Protein AF-A0A8T1RGC6-F1 (afdb_monomer_lite)

Structure (mmCIF, N/CA/C/O backbone):
data_AF-A0A8T1RGC6-F1
#
_entry.id   AF-A0A8T1RGC6-F1
#
loop_
_atom_site.group_PDB
_atom_site.id
_atom_site.type_symbol
_atom_site.label_atom_id
_atom_site.label_alt_id
_atom_site.label_comp_id
_atom_site.label_asym_id
_atom_site.label_entity_id
_atom_site.label_seq_id
_atom_site.pdbx_PDB_ins_code
_atom_site.Cartn_x
_atom_site.Cartn_y
_atom_site.Cartn_z
_atom_site.occupancy
_atom_site.B_iso_or_equiv
_atom_site.auth_seq_id
_atom_site.auth_comp_id
_atom_site.auth_asym_id
_atom_s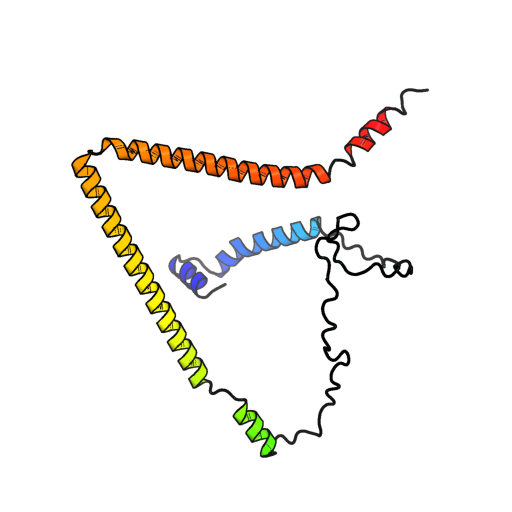ite.auth_atom_id
_atom_site.pdbx_PDB_model_num
ATOM 1 N N . MET A 1 1 ? 7.161 20.495 11.488 1.00 62.78 1 MET A N 1
ATOM 2 C CA . MET A 1 1 ? 8.631 20.498 11.352 1.00 62.78 1 MET A CA 1
ATOM 3 C C . MET A 1 1 ? 9.104 19.231 11.998 1.00 62.78 1 MET A C 1
ATOM 5 O O . MET A 1 1 ? 9.026 19.098 13.224 1.00 62.78 1 MET A O 1
ATOM 9 N N . ASP A 1 2 ? 9.449 18.282 11.147 1.00 76.12 2 ASP A N 1
ATOM 10 C CA . ASP A 1 2 ? 9.435 16.879 11.513 1.00 76.12 2 ASP A CA 1
ATOM 11 C C . ASP A 1 2 ? 10.757 16.483 12.161 1.00 76.12 2 ASP A C 1
ATOM 13 O O . ASP A 1 2 ? 11.745 17.225 12.146 1.00 76.12 2 ASP A O 1
ATOM 17 N N . ARG A 1 3 ? 10.776 15.312 12.806 1.00 74.12 3 ARG A N 1
ATOM 18 C CA . ARG A 1 3 ? 11.973 14.811 13.499 1.00 74.12 3 ARG A CA 1
ATOM 19 C C . ARG A 1 3 ? 13.170 14.706 12.541 1.00 74.12 3 ARG A C 1
ATOM 21 O O . ARG A 1 3 ? 14.293 14.973 12.956 1.00 74.12 3 ARG A O 1
ATOM 28 N N . PHE A 1 4 ? 12.905 14.380 11.276 1.00 71.62 4 PHE A N 1
ATOM 29 C CA . PHE A 1 4 ? 13.899 14.302 10.208 1.00 71.62 4 PHE A CA 1
ATOM 30 C C . PHE A 1 4 ? 14.491 15.669 9.845 1.00 71.62 4 PHE A C 1
ATOM 32 O O . PHE A 1 4 ? 15.713 15.806 9.831 1.00 71.62 4 PHE A O 1
ATOM 39 N N . ASP A 1 5 ? 13.663 16.701 9.663 1.00 75.69 5 ASP A N 1
ATOM 40 C CA . ASP A 1 5 ? 14.132 18.053 9.313 1.00 75.69 5 ASP A CA 1
ATOM 41 C C . ASP A 1 5 ? 15.052 18.636 10.388 1.00 75.69 5 ASP A C 1
ATOM 43 O O . ASP A 1 5 ? 16.070 19.260 10.092 1.00 75.69 5 ASP A O 1
ATOM 47 N N . LYS A 1 6 ? 14.723 18.388 11.662 1.00 75.50 6 LYS A N 1
ATOM 48 C CA . LYS A 1 6 ? 15.558 18.812 12.795 1.00 75.50 6 LYS A CA 1
ATOM 49 C C . LYS A 1 6 ? 16.927 18.130 12.772 1.00 75.50 6 LYS A C 1
ATOM 51 O O . LYS A 1 6 ? 17.929 18.779 13.052 1.00 75.50 6 LYS A O 1
ATOM 56 N N . GLN A 1 7 ? 16.971 16.848 12.406 1.00 77.69 7 GLN A N 1
ATOM 57 C CA . GLN A 1 7 ? 18.210 16.074 12.310 1.00 77.69 7 GLN 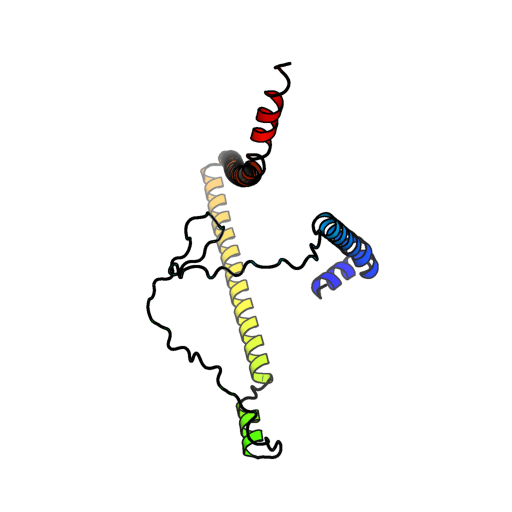A CA 1
ATOM 58 C C . GLN A 1 7 ? 19.097 16.550 11.150 1.00 77.69 7 GLN A C 1
ATOM 60 O O . GLN A 1 7 ? 20.317 16.619 11.295 1.00 77.69 7 GLN A O 1
ATOM 65 N N . ILE A 1 8 ? 18.491 16.922 10.019 1.00 79.25 8 ILE A N 1
ATOM 66 C CA . ILE A 1 8 ? 19.194 17.469 8.850 1.00 79.25 8 ILE A CA 1
ATOM 67 C C . ILE A 1 8 ? 19.800 18.837 9.179 1.00 79.25 8 ILE A C 1
ATOM 69 O O . ILE A 1 8 ? 20.985 19.059 8.938 1.00 79.25 8 ILE A O 1
ATOM 73 N N . LEU A 1 9 ? 19.025 19.736 9.790 1.00 77.19 9 LEU A N 1
ATOM 74 C CA . LEU A 1 9 ? 19.507 21.072 10.158 1.00 77.19 9 LEU A CA 1
ATOM 75 C C . LEU A 1 9 ? 20.610 21.022 11.220 1.00 77.19 9 LEU A C 1
ATOM 77 O O . LEU A 1 9 ? 21.580 21.771 11.124 1.00 77.19 9 LEU A O 1
ATOM 81 N N . GLN A 1 10 ? 20.515 20.086 12.170 1.00 77.75 10 GLN A N 1
ATOM 82 C CA . GLN A 1 10 ? 21.559 19.848 13.166 1.00 77.75 10 GLN A CA 1
ATOM 83 C C . GLN A 1 10 ? 22.864 19.341 12.529 1.00 77.75 10 GLN A C 1
ATOM 85 O O . GLN A 1 10 ? 23.938 19.795 12.914 1.00 77.75 10 GLN A O 1
ATOM 90 N N . LYS A 1 11 ? 22.791 18.455 11.522 1.00 81.12 11 LYS A N 1
ATOM 91 C CA . LYS A 1 11 ? 23.972 17.981 10.773 1.00 81.12 11 LYS A CA 1
ATOM 92 C C . LYS A 1 11 ? 24.624 19.064 9.914 1.00 81.12 11 LYS A C 1
ATOM 94 O O . LYS A 1 11 ? 25.834 19.037 9.729 1.00 81.12 11 LYS A O 1
ATOM 99 N N . LEU A 1 12 ? 23.835 20.004 9.398 1.00 78.50 12 LEU A N 1
ATOM 100 C CA . LEU A 1 12 ? 24.322 21.127 8.593 1.00 78.50 12 LEU A CA 1
ATOM 101 C C . LEU A 1 12 ? 24.786 22.324 9.443 1.00 78.50 12 LEU A C 1
ATOM 103 O O . LEU A 1 12 ? 25.184 23.343 8.886 1.00 78.50 12 LEU A O 1
ATOM 107 N N . GLY A 1 13 ? 24.723 22.230 10.778 1.00 76.31 13 GLY A N 1
ATOM 108 C CA . GLY A 1 13 ? 25.107 23.317 11.686 1.00 76.31 13 GLY A CA 1
ATOM 109 C C . GLY A 1 13 ? 24.205 24.554 11.590 1.00 76.31 13 GLY A C 1
ATOM 110 O O . GLY A 1 13 ? 24.604 25.647 11.990 1.00 76.31 13 GLY A O 1
ATO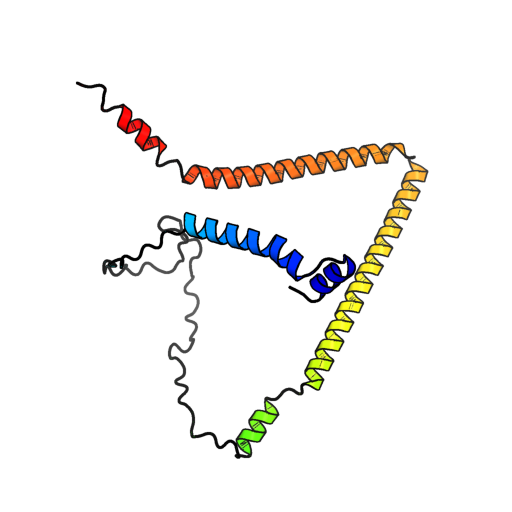M 111 N N . LEU A 1 14 ? 22.997 24.406 11.041 1.00 74.69 14 LEU A N 1
ATOM 112 C CA . LEU A 1 14 ? 22.052 25.501 10.853 1.00 74.69 14 LEU A CA 1
ATOM 113 C C . LEU A 1 14 ? 21.116 25.598 12.060 1.00 74.69 14 LEU A C 1
ATOM 115 O O . LEU A 1 14 ? 20.400 24.655 12.395 1.00 74.69 14 LEU A O 1
ATOM 119 N N . ASP A 1 15 ? 21.087 26.770 12.693 1.00 78.94 15 ASP A N 1
ATOM 120 C CA . ASP A 1 15 ? 20.167 27.052 13.795 1.00 78.94 15 ASP A CA 1
ATOM 121 C C . ASP A 1 15 ? 18.709 27.014 13.299 1.00 78.94 15 ASP A C 1
ATOM 123 O O . ASP A 1 15 ? 18.313 27.752 12.388 1.00 78.94 15 ASP A O 1
ATOM 127 N N . ILE A 1 16 ? 17.894 26.172 13.937 1.00 73.94 16 ILE A N 1
ATOM 128 C CA . ILE A 1 16 ? 16.462 25.999 13.664 1.00 73.94 16 ILE A CA 1
ATOM 129 C C . ILE A 1 16 ? 15.726 27.347 13.730 1.00 73.94 16 ILE A C 1
ATOM 131 O O . ILE A 1 16 ? 14.851 27.615 12.904 1.00 73.94 16 ILE A O 1
ATOM 135 N N . ALA A 1 17 ? 16.093 28.229 14.665 1.00 74.25 17 ALA A N 1
ATOM 136 C CA . ALA A 1 17 ? 15.488 29.551 14.812 1.00 74.25 17 ALA A CA 1
ATOM 137 C C . ALA A 1 17 ? 15.861 30.502 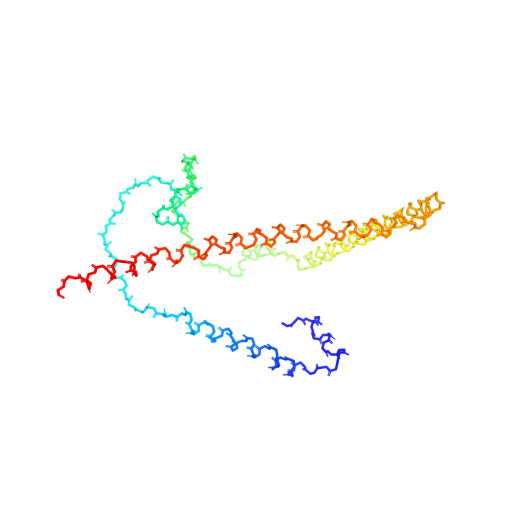13.663 1.00 74.25 17 ALA A C 1
ATOM 139 O O . ALA A 1 17 ? 15.096 31.416 13.332 1.00 74.25 17 ALA A O 1
ATOM 140 N N . ARG A 1 18 ? 17.026 30.303 13.037 1.00 72.88 18 ARG A N 1
ATOM 141 C CA . ARG A 1 18 ? 17.461 31.058 11.856 1.00 72.88 18 ARG A CA 1
ATOM 142 C C . ARG A 1 18 ? 16.770 30.536 10.596 1.00 72.88 18 ARG A C 1
ATOM 144 O O . ARG A 1 18 ? 16.208 31.332 9.851 1.00 72.88 18 ARG A O 1
ATOM 151 N N . TYR A 1 19 ? 16.718 29.216 10.419 1.00 73.06 19 TYR A N 1
ATOM 152 C CA . TYR A 1 19 ? 16.023 28.564 9.304 1.00 73.06 19 TYR A CA 1
ATOM 153 C C . TYR A 1 19 ? 14.524 28.903 9.278 1.00 73.06 19 TYR A C 1
ATOM 155 O O . TYR A 1 19 ? 13.979 29.289 8.244 1.00 73.06 19 TYR A O 1
ATOM 163 N N . LYS A 1 20 ? 13.857 28.856 10.440 1.00 73.19 20 LYS A N 1
ATOM 164 C CA . LYS A 1 20 ? 12.429 29.182 10.553 1.00 73.19 20 LYS A CA 1
ATOM 165 C C . LYS A 1 20 ? 12.137 30.643 10.192 1.00 73.19 20 LYS A C 1
ATOM 167 O O . LYS A 1 20 ? 11.175 30.907 9.477 1.00 73.19 20 LYS A O 1
ATOM 172 N N . ARG A 1 21 ? 12.987 31.584 10.618 1.00 68.38 21 ARG A N 1
ATOM 173 C CA . ARG A 1 21 ? 12.864 33.005 10.244 1.00 68.38 21 ARG A CA 1
ATOM 174 C C . ARG A 1 21 ? 13.127 33.254 8.759 1.00 68.38 21 ARG A C 1
ATOM 176 O O . ARG A 1 21 ? 12.427 34.066 8.167 1.00 68.38 21 ARG A O 1
ATOM 183 N N . ALA A 1 22 ? 14.102 32.563 8.168 1.00 67.38 22 ALA A N 1
ATOM 184 C CA . ALA A 1 22 ? 14.484 32.754 6.771 1.00 67.38 22 ALA A CA 1
ATOM 185 C C . ALA A 1 22 ? 13.466 32.183 5.771 1.00 67.38 22 ALA A C 1
ATOM 187 O O . ALA A 1 22 ? 13.305 32.749 4.698 1.00 67.38 22 ALA A O 1
ATOM 188 N N . HIS A 1 23 ? 12.772 31.090 6.109 1.00 63.62 23 HIS A N 1
ATOM 189 C CA . HIS A 1 23 ? 11.906 30.392 5.149 1.00 63.62 23 HIS A CA 1
ATOM 190 C C . HIS A 1 23 ? 10.411 30.469 5.467 1.00 63.62 23 HIS A C 1
ATOM 192 O O . HIS A 1 23 ? 9.608 30.634 4.553 1.00 63.62 23 HIS A O 1
ATOM 198 N N . VAL A 1 24 ? 10.012 30.378 6.740 1.00 66.50 24 VAL A N 1
ATOM 199 C CA . VAL A 1 24 ? 8.584 30.330 7.102 1.00 66.50 24 VAL A CA 1
ATOM 200 C C . VAL A 1 24 ? 7.971 31.728 7.091 1.00 66.50 24 VAL A C 1
ATOM 202 O O . VAL A 1 24 ? 6.904 31.922 6.523 1.00 66.50 24 VAL A O 1
ATOM 205 N N . CYS A 1 25 ? 8.658 32.726 7.656 1.00 65.25 25 CYS A N 1
ATOM 206 C CA . CYS A 1 25 ? 8.117 34.086 7.732 1.00 65.25 25 CYS A CA 1
ATOM 207 C C . CYS A 1 25 ? 7.895 34.750 6.358 1.00 65.25 25 CYS A C 1
ATOM 209 O O . CYS A 1 25 ? 6.858 35.392 6.203 1.00 65.25 25 CYS A O 1
ATOM 211 N N . PRO A 1 26 ? 8.788 34.618 5.356 1.00 72.94 26 PRO A N 1
ATOM 212 C CA . PRO A 1 26 ? 8.541 35.203 4.035 1.00 72.94 26 PRO A CA 1
ATOM 213 C C . PRO A 1 26 ? 7.412 34.502 3.275 1.00 72.94 26 PRO A C 1
ATOM 215 O O . PRO A 1 26 ? 6.600 35.173 2.647 1.00 72.94 26 PRO A O 1
ATOM 218 N N . ALA A 1 27 ? 7.322 33.170 3.372 1.00 71.69 27 ALA A N 1
ATOM 219 C CA . ALA A 1 27 ? 6.251 32.401 2.739 1.00 71.69 27 ALA A CA 1
ATOM 220 C C . ALA A 1 27 ? 4.878 32.739 3.337 1.00 71.69 27 ALA A C 1
ATOM 222 O O . ALA A 1 27 ? 3.902 32.876 2.605 1.00 71.69 27 ALA A O 1
ATOM 223 N N . GLN A 1 28 ? 4.814 32.922 4.657 1.00 74.06 28 GLN A N 1
ATOM 224 C CA . GLN A 1 28 ? 3.583 33.295 5.348 1.00 74.06 28 GLN A CA 1
ATOM 225 C C . GLN A 1 28 ? 3.123 34.706 4.966 1.00 74.06 28 GLN A C 1
ATOM 227 O O . GLN A 1 28 ? 1.966 34.886 4.612 1.00 74.06 28 GLN A O 1
ATOM 232 N N . LYS A 1 29 ? 4.045 35.677 4.923 1.00 80.00 29 LYS A N 1
ATOM 233 C CA . LYS A 1 29 ? 3.746 37.047 4.474 1.00 80.00 29 LYS A CA 1
ATOM 234 C C . LYS A 1 29 ? 3.242 37.094 3.034 1.00 80.00 29 LYS A C 1
ATOM 236 O O . LYS A 1 29 ? 2.252 37.754 2.768 1.00 80.00 29 LYS A O 1
ATOM 241 N N . LEU A 1 30 ? 3.873 36.347 2.124 1.00 83.38 30 LEU A N 1
ATOM 242 C CA . LEU A 1 30 ? 3.419 36.264 0.735 1.00 83.38 30 LEU A CA 1
ATOM 243 C C . LEU A 1 30 ? 1.997 35.691 0.632 1.00 83.38 30 LEU A C 1
ATOM 245 O O . LEU A 1 30 ? 1.201 36.168 -0.172 1.00 83.38 30 LEU A O 1
ATOM 249 N N . LEU A 1 31 ? 1.671 34.675 1.438 1.00 81.19 31 LEU A N 1
ATOM 250 C CA . LEU A 1 31 ? 0.320 34.114 1.484 1.00 81.19 31 LEU A CA 1
ATOM 251 C C . LEU A 1 31 ? -0.690 35.118 2.044 1.00 81.19 31 LEU A C 1
ATOM 253 O O . LEU A 1 31 ? -1.757 35.274 1.455 1.00 81.19 31 LEU A O 1
ATOM 257 N N . ASP A 1 32 ? -0.348 35.819 3.123 1.00 81.81 32 ASP A N 1
ATOM 258 C CA . ASP A 1 32 ? -1.206 36.845 3.720 1.00 81.81 32 ASP A CA 1
ATOM 259 C C . ASP A 1 32 ? -1.446 38.009 2.740 1.00 81.81 32 ASP A C 1
ATOM 261 O O . ASP A 1 32 ? -2.587 38.439 2.568 1.00 81.81 32 ASP A O 1
ATOM 265 N N . ASP A 1 33 ? -0.415 38.444 2.009 1.00 83.50 33 ASP A N 1
ATOM 266 C CA . ASP A 1 33 ? -0.517 39.476 0.969 1.00 83.50 33 ASP A CA 1
ATOM 267 C C . ASP A 1 33 ? -1.400 39.014 -0.205 1.00 83.50 33 ASP A C 1
ATOM 269 O O . ASP A 1 33 ? -2.237 39.766 -0.710 1.00 83.50 33 ASP A O 1
ATOM 273 N N . MET A 1 34 ? -1.259 37.753 -0.631 1.00 79.25 34 MET A N 1
ATOM 274 C CA . MET A 1 34 ? -2.084 37.166 -1.692 1.00 79.25 34 MET A CA 1
ATOM 275 C C . MET A 1 34 ? -3.550 37.018 -1.280 1.00 79.25 34 MET A C 1
ATOM 277 O O . MET A 1 34 ? -4.434 37.218 -2.115 1.00 79.25 34 MET A O 1
ATOM 281 N N . LEU A 1 35 ? -3.814 36.646 -0.026 1.00 80.06 35 LEU A N 1
ATOM 282 C CA . LEU A 1 35 ? -5.169 36.544 0.513 1.00 80.06 35 LEU A CA 1
ATOM 283 C C . LEU A 1 35 ? -5.789 37.934 0.672 1.00 80.06 35 LEU A C 1
ATOM 285 O O . LEU A 1 35 ? -6.911 38.138 0.217 1.00 80.06 35 LEU A O 1
ATOM 289 N N . GLY A 1 36 ? -5.043 38.897 1.218 1.00 71.44 36 GLY A N 1
ATOM 290 C CA . GLY A 1 36 ? -5.490 40.280 1.380 1.00 71.44 36 GLY A CA 1
ATOM 291 C C . GLY A 1 36 ? -5.807 40.982 0.057 1.00 71.44 36 GLY A C 1
ATOM 292 O O . GLY A 1 36 ? -6.753 41.758 -0.006 1.00 71.44 36 GLY A O 1
ATOM 293 N N . GLN A 1 37 ? -5.076 40.678 -1.021 1.00 73.75 37 GLN A N 1
ATOM 294 C CA . GLN A 1 37 ? -5.371 41.226 -2.352 1.00 73.75 37 GLN A CA 1
ATOM 295 C C . GLN A 1 37 ? -6.553 40.555 -3.059 1.00 73.75 37 GLN A C 1
ATOM 297 O O . GLN A 1 37 ? -7.187 41.180 -3.906 1.00 73.75 37 GLN A O 1
ATOM 302 N N . LYS A 1 38 ? -6.809 39.267 -2.796 1.00 67.44 38 LYS A N 1
ATOM 303 C CA . LYS A 1 38 ? -7.776 38.475 -3.577 1.00 67.44 38 LYS A CA 1
ATOM 304 C C . LYS A 1 38 ? -9.124 38.271 -2.897 1.00 67.44 38 LYS A C 1
ATOM 306 O O . LYS A 1 38 ? -10.064 37.877 -3.583 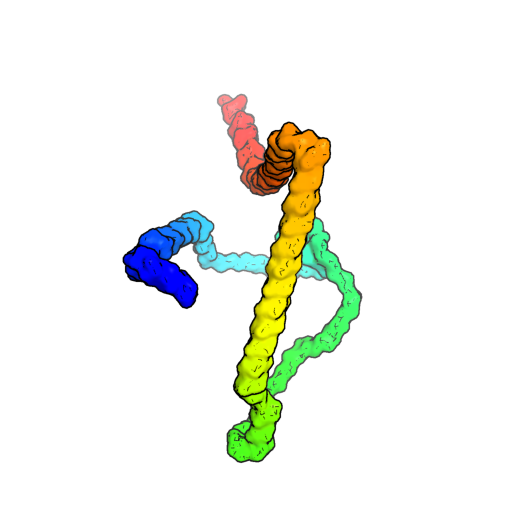1.00 67.44 38 LYS A O 1
ATOM 311 N N . LEU A 1 39 ? -9.227 38.492 -1.589 1.00 65.94 39 LEU A N 1
ATOM 312 C CA . LEU A 1 39 ? -10.456 38.281 -0.828 1.00 65.94 39 LEU A CA 1
ATOM 313 C C . LEU A 1 39 ? -11.054 39.617 -0.379 1.00 65.94 39 LEU A C 1
ATOM 315 O O . LEU A 1 39 ? -10.721 40.143 0.678 1.00 65.94 39 LEU A O 1
ATOM 319 N N . GLU A 1 40 ? -11.997 40.130 -1.167 1.00 63.69 40 GLU A N 1
ATOM 320 C CA . GLU A 1 40 ? -12.967 41.123 -0.709 1.00 63.69 40 GLU A CA 1
ATOM 321 C C . GLU A 1 40 ? -14.103 40.375 0.003 1.00 63.69 40 GLU A C 1
ATOM 323 O O . GLU A 1 40 ? -14.893 39.657 -0.613 1.00 63.69 40 GLU A O 1
ATOM 328 N N . MET A 1 41 ? -14.153 40.470 1.332 1.00 58.22 41 MET A N 1
ATOM 329 C CA . MET A 1 41 ? -15.269 39.928 2.103 1.00 58.22 41 MET A CA 1
ATOM 330 C C . MET A 1 41 ? -16.508 40.806 1.895 1.00 58.22 41 MET A C 1
ATOM 332 O O . MET A 1 41 ? -16.667 41.819 2.575 1.00 58.22 41 MET A O 1
ATOM 336 N N . VAL A 1 42 ? -17.405 40.390 1.001 1.00 59.28 42 VAL A N 1
ATOM 337 C CA . VAL A 1 42 ? -18.754 40.963 0.895 1.00 59.28 42 VAL A CA 1
ATOM 338 C C . VAL A 1 42 ? -19.508 40.620 2.183 1.00 59.28 42 VAL A C 1
ATOM 340 O O . VAL A 1 42 ? -19.800 39.455 2.450 1.00 59.28 42 VAL A O 1
ATOM 343 N N . ARG A 1 43 ? -19.743 41.628 3.030 1.00 57.38 43 ARG A N 1
ATOM 344 C CA . ARG A 1 43 ? -20.445 41.497 4.322 1.00 57.38 43 ARG A CA 1
ATOM 345 C C . ARG A 1 43 ? -21.935 41.818 4.237 1.00 57.38 43 ARG A C 1
ATOM 347 O O . ARG A 1 43 ? -22.599 41.828 5.271 1.00 57.38 43 ARG A O 1
ATOM 354 N N . ASP A 1 44 ? -22.457 42.064 3.044 1.00 56.16 44 ASP A N 1
ATOM 355 C CA . ASP A 1 44 ? -23.867 42.388 2.892 1.00 56.16 44 ASP A CA 1
ATOM 356 C C . ASP A 1 44 ? -24.711 41.108 2.996 1.00 56.16 44 ASP A C 1
ATOM 358 O O . ASP A 1 44 ? -24.413 40.117 2.317 1.00 56.16 44 ASP A O 1
ATOM 362 N N . PRO A 1 45 ? -25.756 41.085 3.844 1.00 58.34 45 PRO A N 1
ATOM 363 C CA . PRO A 1 45 ? -26.735 40.012 3.830 1.00 58.34 45 PRO A CA 1
ATOM 364 C C . PRO A 1 45 ? -27.401 39.985 2.454 1.00 58.34 45 PRO A C 1
ATOM 366 O O . PRO A 1 45 ? -28.071 40.935 2.055 1.00 58.34 45 PRO A O 1
ATOM 369 N N . ILE A 1 46 ? -27.195 38.906 1.705 1.00 48.28 46 ILE A N 1
ATOM 370 C CA . ILE A 1 46 ? -27.923 38.685 0.459 1.00 48.28 46 ILE A CA 1
ATOM 371 C C . ILE A 1 46 ? -29.346 38.291 0.855 1.00 48.28 46 ILE A C 1
ATOM 373 O O . ILE A 1 46 ? -29.571 37.165 1.303 1.00 48.28 46 ILE A O 1
ATOM 377 N N . ASP A 1 47 ? -30.296 39.211 0.689 1.00 55.16 47 ASP A N 1
ATOM 378 C CA . ASP A 1 47 ? -31.721 38.892 0.725 1.00 55.16 47 ASP A CA 1
ATOM 379 C C . ASP A 1 47 ? -32.017 37.887 -0.395 1.00 55.16 47 ASP A C 1
ATOM 381 O O . ASP A 1 47 ? -32.042 38.211 -1.585 1.00 55.16 47 ASP A O 1
ATOM 385 N N . ALA A 1 48 ? -32.182 36.622 -0.014 1.00 48.19 48 ALA A N 1
ATOM 386 C CA . ALA A 1 48 ? -32.571 35.568 -0.933 1.00 48.19 48 ALA A CA 1
ATOM 387 C C . ALA A 1 48 ? -34.029 35.799 -1.373 1.00 48.19 48 ALA A C 1
ATOM 389 O O . ALA A 1 48 ? -34.915 35.853 -0.515 1.00 48.19 48 ALA A O 1
ATOM 390 N N . PRO A 1 49 ? -34.339 35.885 -2.681 1.00 49.22 49 PRO A N 1
ATOM 391 C CA . PRO A 1 49 ? -35.721 35.870 -3.123 1.00 49.22 49 PRO A CA 1
ATOM 392 C C . PRO A 1 49 ? -36.291 34.475 -2.870 1.00 49.22 49 PRO A C 1
ATOM 394 O O . PRO A 1 49 ? -35.814 33.484 -3.427 1.00 49.22 49 PRO A O 1
ATOM 397 N N . HIS A 1 50 ? -37.328 34.414 -2.040 1.00 45.84 50 HIS A N 1
ATOM 398 C CA . HIS A 1 50 ? -38.191 33.255 -1.872 1.00 45.84 50 HIS A CA 1
ATOM 399 C C . HIS A 1 50 ? -38.921 32.988 -3.197 1.00 45.84 50 HIS A C 1
ATOM 401 O O . HIS A 1 50 ? -39.970 33.559 -3.489 1.00 45.84 50 HIS A O 1
ATOM 407 N N . LYS A 1 51 ? -38.312 32.165 -4.047 1.00 49.88 51 LYS A N 1
ATOM 408 C CA . LYS A 1 51 ? -39.015 31.419 -5.083 1.00 49.88 51 LYS A CA 1
ATOM 409 C C . LYS A 1 51 ? -38.674 29.960 -4.876 1.00 49.88 51 LYS A C 1
ATOM 411 O O . LYS A 1 51 ? -37.519 29.574 -5.041 1.00 49.88 51 LYS A O 1
ATOM 416 N N . ASP A 1 52 ? -39.681 29.189 -4.492 1.00 51.09 52 ASP A N 1
ATOM 417 C CA . ASP A 1 52 ? -39.603 27.738 -4.464 1.00 51.09 52 ASP A CA 1
ATOM 418 C C . ASP A 1 52 ? -39.227 27.253 -5.872 1.00 51.09 52 ASP A C 1
ATOM 420 O O . ASP A 1 52 ? -39.946 27.563 -6.829 1.00 51.09 52 ASP A O 1
ATOM 424 N N . PRO A 1 53 ? -38.087 26.565 -6.058 1.00 54.41 53 PRO A N 1
ATOM 425 C CA . PRO A 1 53 ? -37.813 25.940 -7.334 1.00 54.41 53 PRO A CA 1
ATOM 426 C C . PRO A 1 53 ? -38.764 24.753 -7.485 1.00 54.41 53 PRO A C 1
ATOM 428 O O . PRO A 1 53 ? -38.788 23.851 -6.644 1.00 54.41 53 PRO A O 1
ATOM 431 N N . GLU A 1 54 ? -39.545 24.780 -8.567 1.00 53.28 54 GLU A N 1
ATOM 432 C CA . GLU A 1 54 ? -40.234 23.609 -9.098 1.00 53.28 54 GLU A CA 1
ATOM 433 C C . GLU A 1 54 ? -39.295 22.402 -9.049 1.00 53.28 54 GLU A C 1
ATOM 435 O O . GLU A 1 54 ? -38.106 22.485 -9.370 1.00 53.28 54 GLU A O 1
ATOM 440 N N . ILE A 1 55 ? -39.844 21.296 -8.562 1.00 55.97 55 ILE A N 1
ATOM 441 C CA . ILE A 1 55 ? -39.148 20.048 -8.285 1.00 55.97 55 ILE A CA 1
ATOM 442 C C . ILE A 1 55 ? -38.721 19.448 -9.630 1.00 55.97 55 ILE A C 1
ATOM 444 O O . ILE A 1 55 ? -39.440 18.649 -10.216 1.00 55.97 55 ILE A O 1
ATOM 448 N N . ASP A 1 56 ? -37.561 19.860 -10.133 1.00 57.38 56 ASP A N 1
ATOM 449 C CA . ASP A 1 56 ? -36.975 19.348 -11.372 1.00 57.38 56 ASP A CA 1
ATOM 450 C C . ASP A 1 56 ? -35.917 18.282 -11.052 1.00 57.38 56 ASP A C 1
ATOM 452 O O . ASP A 1 56 ? -34.700 18.507 -11.059 1.00 57.38 56 ASP A O 1
ATOM 456 N N . GLU A 1 57 ? -36.456 17.136 -10.640 1.00 59.06 57 GLU A N 1
ATOM 457 C CA . GLU A 1 57 ? -35.952 15.778 -10.856 1.00 59.06 57 GLU A CA 1
ATOM 458 C C . GLU A 1 57 ? -34.414 15.633 -10.989 1.00 59.06 57 GLU A C 1
ATOM 460 O O . GLU A 1 57 ? -33.809 15.635 -12.061 1.00 59.06 57 GLU A O 1
ATOM 465 N N . GLY A 1 58 ? -33.767 15.525 -9.823 1.00 62.69 58 GLY A N 1
ATOM 466 C CA . GLY A 1 58 ? -32.599 14.668 -9.573 1.00 62.69 58 GLY A CA 1
ATOM 467 C C . GLY A 1 58 ? -31.359 14.822 -10.464 1.00 62.69 58 GLY A C 1
ATOM 468 O O . GLY A 1 58 ? -31.086 13.980 -11.314 1.00 62.69 58 GLY A O 1
ATOM 469 N N . GLY A 1 59 ? -30.501 15.807 -10.188 1.00 68.25 59 GLY A N 1
ATOM 470 C CA . GLY A 1 59 ? -29.134 15.816 -10.726 1.00 68.25 59 GLY A CA 1
ATOM 471 C C . GLY A 1 59 ? -28.276 16.969 -10.212 1.00 68.25 59 GLY A C 1
ATOM 472 O O . GLY A 1 59 ? -28.785 18.040 -9.886 1.00 68.25 59 GLY A O 1
ATOM 473 N N . ILE A 1 60 ? -26.958 16.760 -10.131 1.00 74.31 60 ILE A N 1
ATOM 474 C CA . ILE A 1 60 ? -26.019 17.805 -9.689 1.00 74.31 60 ILE A CA 1
ATOM 475 C C . ILE A 1 60 ? -25.526 18.602 -10.900 1.00 74.31 60 ILE A C 1
ATOM 477 O O . ILE A 1 60 ? -24.933 18.052 -11.834 1.00 74.31 60 ILE A O 1
ATOM 481 N N . HIS A 1 61 ? -25.713 19.922 -10.847 1.00 76.69 61 HIS A N 1
ATOM 482 C CA . HIS A 1 61 ? -25.107 20.872 -11.777 1.00 76.69 61 HIS A CA 1
ATOM 483 C C . HIS A 1 61 ? -23.810 21.435 -11.190 1.00 76.69 61 HIS A C 1
ATOM 485 O O . HIS A 1 61 ? -23.817 22.021 -10.111 1.00 76.69 61 HIS A O 1
ATOM 491 N N . LEU A 1 62 ? -22.696 21.318 -11.920 1.00 79.62 62 LEU A N 1
ATOM 492 C CA . LEU A 1 62 ? -21.439 21.978 -11.534 1.00 79.62 62 LEU A CA 1
ATOM 493 C C . LEU A 1 62 ? -21.481 23.494 -11.787 1.00 79.62 62 LEU A C 1
ATOM 495 O O . LEU A 1 62 ? -20.810 24.260 -11.101 1.00 79.62 62 LEU A O 1
ATOM 499 N N . PHE A 1 63 ? -22.282 23.934 -12.762 1.00 75.69 63 PHE A N 1
ATOM 500 C CA . PHE A 1 63 ? -22.497 25.342 -13.094 1.00 75.69 63 PHE A CA 1
ATOM 501 C C . PHE A 1 63 ? -23.958 25.563 -13.490 1.00 75.69 63 PHE A C 1
ATOM 503 O O . PHE A 1 63 ? -24.568 24.679 -14.084 1.00 75.69 63 PHE A O 1
ATOM 510 N N . LYS A 1 64 ? -24.490 26.769 -13.250 1.00 76.62 64 LYS A N 1
ATOM 511 C CA . LYS A 1 64 ? -25.904 27.138 -13.481 1.00 76.62 64 LYS A CA 1
ATOM 512 C C . LYS A 1 64 ? -26.445 26.804 -14.883 1.00 76.62 64 LYS A C 1
ATOM 514 O O . LYS A 1 64 ? -27.632 26.551 -15.027 1.00 76.62 64 LYS A O 1
ATOM 519 N N . HIS A 1 65 ? -25.586 26.828 -15.901 1.00 75.31 65 HIS A N 1
ATOM 520 C CA . HIS A 1 65 ? -25.951 26.581 -17.302 1.00 75.31 65 HIS A CA 1
ATOM 521 C C . HIS A 1 65 ? -25.206 25.388 -17.922 1.00 75.31 65 HIS A C 1
ATOM 523 O O . HIS A 1 65 ? -25.204 25.234 -19.141 1.00 75.31 65 HIS A O 1
ATOM 529 N N . ALA A 1 66 ? -24.508 24.581 -17.118 1.00 75.19 66 ALA A N 1
ATOM 530 C CA . ALA A 1 66 ? -23.857 23.374 -17.619 1.00 75.19 66 ALA A CA 1
ATOM 531 C C . ALA A 1 66 ? -24.867 22.219 -17.701 1.00 75.19 66 ALA A C 1
ATOM 533 O O . ALA A 1 66 ? -25.786 22.172 -16.886 1.00 75.19 66 ALA A O 1
ATOM 534 N N . PRO A 1 67 ? -24.695 21.274 -18.639 1.00 71.62 67 PRO A N 1
ATOM 535 C CA . PRO A 1 67 ? -25.485 20.047 -18.651 1.00 71.62 67 PRO A CA 1
ATOM 536 C C . PRO A 1 67 ? -25.270 19.243 -17.358 1.00 71.62 67 PRO A C 1
ATOM 538 O O . PRO A 1 67 ? -24.204 19.317 -16.737 1.00 71.62 67 PRO A O 1
ATOM 541 N N . ARG A 1 68 ? -26.287 18.475 -16.947 1.00 73.19 68 ARG A N 1
ATOM 542 C CA . ARG A 1 68 ? -26.239 17.631 -15.740 1.00 73.19 68 ARG A CA 1
ATOM 543 C C . ARG A 1 68 ? -25.137 16.586 -15.900 1.00 73.19 68 ARG A C 1
ATOM 545 O O . ARG A 1 68 ? -25.164 15.799 -16.839 1.00 73.19 68 ARG A O 1
ATOM 552 N N . GLY A 1 69 ? -24.151 16.613 -15.005 1.00 66.62 69 GLY A N 1
ATOM 553 C CA . GLY A 1 69 ? -23.003 15.701 -15.065 1.00 66.62 69 GLY A CA 1
ATOM 554 C C . GLY A 1 69 ? -23.244 14.376 -14.345 1.00 66.62 69 GLY A C 1
ATOM 555 O O . GLY A 1 69 ? -22.650 13.366 -14.704 1.00 66.62 69 GLY A O 1
ATOM 556 N N . ILE A 1 70 ? -24.108 14.384 -13.328 1.00 69.88 70 ILE A N 1
ATOM 557 C CA . ILE A 1 70 ? -24.478 13.204 -12.545 1.00 69.88 70 ILE A CA 1
ATOM 558 C C . ILE A 1 70 ? -25.997 13.226 -12.403 1.00 69.88 70 ILE A C 1
ATOM 560 O O . ILE A 1 70 ? -26.547 14.120 -11.753 1.00 69.88 70 ILE A O 1
ATOM 564 N N . VAL A 1 71 ? -26.649 12.265 -13.050 1.00 70.38 71 VAL A N 1
ATOM 565 C CA . VAL A 1 71 ? -28.079 11.979 -12.916 1.00 70.38 71 VAL A CA 1
ATOM 566 C C . VAL A 1 71 ? -28.197 10.875 -11.874 1.00 70.38 71 VAL A C 1
ATOM 568 O O . VAL A 1 71 ? -27.518 9.855 -11.985 1.00 70.38 71 VAL A O 1
ATOM 571 N N . PHE A 1 72 ? -28.977 11.103 -10.819 1.00 65.06 72 PHE A N 1
ATOM 572 C CA . PHE A 1 72 ? -29.255 10.047 -9.851 1.00 65.06 72 PHE A CA 1
ATOM 573 C C . PHE A 1 72 ? -30.436 9.242 -10.376 1.00 65.06 72 PHE A C 1
ATOM 575 O O . PHE A 1 72 ? -31.567 9.720 -10.320 1.00 65.06 72 PHE A O 1
ATOM 582 N N . ASP A 1 73 ? -30.179 8.032 -10.869 1.00 67.94 73 ASP A N 1
ATOM 583 C CA . ASP A 1 73 ? -31.258 7.073 -11.067 1.00 67.94 73 ASP A CA 1
ATOM 584 C C . ASP A 1 73 ? -31.886 6.797 -9.696 1.00 67.94 73 ASP A C 1
ATOM 586 O O . ASP A 1 73 ? -31.185 6.511 -8.720 1.00 67.94 73 ASP A O 1
ATOM 590 N N . TYR A 1 74 ? -33.209 6.912 -9.611 1.00 64.25 74 TYR A N 1
ATOM 591 C CA . TYR A 1 74 ? -34.026 6.585 -8.440 1.00 64.25 74 TYR A CA 1
ATOM 592 C C . TYR A 1 74 ? -34.060 5.065 -8.229 1.00 64.25 74 TYR A C 1
ATOM 594 O O . TYR A 1 74 ? -35.107 4.425 -8.259 1.00 64.25 74 TYR A O 1
ATOM 602 N N . ILE A 1 75 ? -32.891 4.455 -8.057 1.00 56.50 75 ILE A N 1
ATOM 603 C CA . ILE A 1 75 ? -32.781 3.053 -7.699 1.00 56.50 75 ILE A CA 1
ATOM 604 C C . ILE A 1 75 ? -32.663 2.990 -6.187 1.00 56.50 75 ILE A C 1
ATOM 606 O O . ILE A 1 75 ? -31.621 3.270 -5.598 1.00 56.50 75 ILE A O 1
ATOM 610 N N . ASP A 1 76 ? -33.800 2.589 -5.635 1.00 55.31 76 ASP A N 1
ATOM 611 C CA . ASP A 1 76 ? -34.055 2.158 -4.275 1.00 55.31 76 ASP A CA 1
ATOM 612 C C . ASP A 1 76 ? -33.935 3.273 -3.235 1.00 55.31 76 ASP A C 1
ATOM 614 O O . ASP A 1 76 ? -32.860 3.783 -2.910 1.00 55.31 76 ASP A O 1
ATOM 618 N N . GLU A 1 77 ? -35.086 3.649 -2.674 1.00 59.12 77 GLU A N 1
ATOM 619 C CA . GLU A 1 77 ? -35.121 4.331 -1.394 1.00 59.12 77 GLU A CA 1
ATOM 620 C C . GLU A 1 77 ? -34.310 3.488 -0.413 1.00 59.12 77 GLU A C 1
ATOM 622 O O . GLU A 1 77 ? -34.810 2.524 0.166 1.00 59.12 77 GLU A O 1
ATOM 627 N N . PHE A 1 78 ? -33.050 3.861 -0.187 1.00 55.34 78 PHE A N 1
ATOM 628 C CA . PHE A 1 78 ? -32.341 3.415 0.991 1.00 55.34 78 PHE A CA 1
ATOM 629 C C . PHE A 1 78 ? -33.257 3.774 2.158 1.00 55.34 78 PHE A C 1
ATOM 631 O O . PHE A 1 78 ? -33.409 4.950 2.503 1.00 55.34 78 PHE A O 1
ATOM 638 N N . GLN A 1 79 ? -33.879 2.758 2.760 1.00 61.91 79 GLN A N 1
ATOM 639 C CA . GLN A 1 79 ? -34.612 2.810 4.023 1.00 61.91 79 GLN A CA 1
ATOM 640 C C . GLN A 1 79 ? -33.625 3.127 5.163 1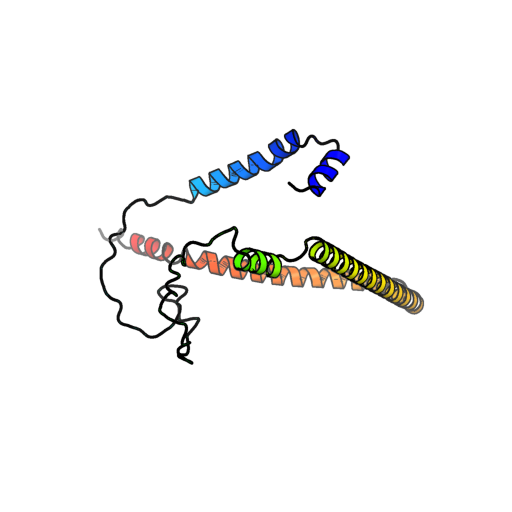.00 61.91 79 GLN A C 1
ATOM 642 O O . GLN A 1 79 ? -33.616 2.491 6.214 1.00 61.91 79 GLN A O 1
ATOM 647 N N . GLN A 1 80 ? -32.733 4.102 4.961 1.00 62.38 80 GLN A N 1
ATOM 648 C CA . GLN A 1 80 ? -32.000 4.726 6.033 1.00 62.38 80 GLN A CA 1
ATOM 649 C C . GLN A 1 80 ? -33.049 5.317 6.971 1.00 62.38 80 GLN A C 1
ATOM 651 O O . GLN A 1 80 ? -33.933 6.052 6.515 1.00 62.38 80 GLN A O 1
ATOM 656 N N . PRO A 1 81 ? -32.989 5.000 8.273 1.00 66.12 81 PRO A N 1
ATOM 657 C CA . PRO A 1 81 ? -33.891 5.573 9.250 1.00 66.12 81 PRO A CA 1
ATOM 658 C C . PRO A 1 81 ? -33.821 7.104 9.171 1.00 66.12 81 PRO A C 1
ATOM 660 O O . PRO A 1 81 ? -32.911 7.728 9.709 1.00 66.12 81 PRO A O 1
ATOM 663 N N . ARG A 1 82 ? -34.801 7.730 8.503 1.00 65.94 82 ARG A N 1
ATOM 664 C CA . ARG A 1 82 ? -34.902 9.197 8.361 1.00 65.94 82 ARG A CA 1
ATOM 665 C C . ARG A 1 82 ? -35.038 9.893 9.721 1.00 65.94 82 ARG A C 1
ATOM 667 O O . ARG A 1 82 ? -34.825 11.094 9.852 1.00 65.94 82 ARG A O 1
ATOM 674 N N . LYS A 1 83 ? -35.385 9.128 10.759 1.00 74.25 83 LYS A N 1
ATOM 675 C CA . LYS A 1 83 ? -35.393 9.570 12.149 1.00 74.25 83 LYS A CA 1
ATOM 676 C C . LYS A 1 83 ? -34.006 9.362 12.744 1.00 74.25 83 LYS A C 1
ATOM 678 O O . LYS A 1 83 ? -33.589 8.225 12.955 1.00 74.25 83 LYS A O 1
ATOM 683 N N . LYS A 1 84 ? -33.340 10.468 13.095 1.00 71.06 84 LYS A N 1
ATOM 684 C CA . LYS A 1 84 ? -32.167 10.448 13.977 1.00 71.06 84 LYS A CA 1
ATOM 685 C C . LYS A 1 84 ? -32.516 9.579 15.194 1.00 71.06 84 LYS A C 1
ATOM 687 O O . LYS A 1 84 ? -33.510 9.897 15.859 1.00 71.06 84 LYS A O 1
ATOM 692 N N . PRO A 1 85 ? -31.773 8.494 15.488 1.00 68.94 85 PRO A N 1
ATOM 693 C CA . PRO A 1 85 ? -32.029 7.714 16.684 1.00 68.94 85 PRO A CA 1
ATOM 694 C C . PRO A 1 85 ? -31.964 8.674 17.862 1.00 68.94 85 PRO A C 1
ATOM 696 O O . PRO A 1 85 ? -30.984 9.398 18.059 1.00 68.94 85 PRO A O 1
ATOM 699 N N . ARG A 1 86 ? -33.071 8.751 18.594 1.00 70.56 86 ARG A N 1
ATOM 700 C CA . ARG A 1 86 ? -33.190 9.598 19.770 1.00 70.56 86 ARG A CA 1
ATOM 701 C C . ARG A 1 86 ? -32.403 8.897 20.870 1.00 70.56 86 ARG A C 1
ATOM 703 O O . ARG A 1 86 ? -32.969 8.159 21.667 1.00 70.56 86 ARG A O 1
ATOM 710 N N . ILE A 1 87 ? -31.080 9.069 20.840 1.00 71.75 87 ILE A N 1
ATOM 711 C CA . ILE A 1 87 ? -30.175 8.662 21.911 1.00 71.75 87 ILE A CA 1
ATOM 712 C C . ILE A 1 87 ? -30.510 9.585 23.075 1.00 71.75 87 ILE A C 1
ATOM 714 O O . ILE A 1 87 ? -29.945 10.665 23.232 1.00 71.75 87 ILE A O 1
ATOM 718 N N . LEU A 1 88 ? -31.533 9.204 23.833 1.00 72.62 88 LEU A N 1
ATOM 719 C CA . LEU A 1 88 ? -31.741 9.770 25.147 1.00 72.62 88 LEU A CA 1
ATOM 720 C C . LEU A 1 88 ? -30.504 9.376 25.957 1.00 72.62 88 LEU A C 1
ATOM 722 O O . LEU A 1 88 ? -30.115 8.204 25.879 1.00 72.62 88 LEU A O 1
ATOM 726 N N . PRO A 1 89 ? -29.863 10.305 26.686 1.00 70.81 89 PRO A N 1
ATOM 727 C CA . PRO A 1 89 ? -28.877 9.904 27.674 1.00 70.81 89 PRO A CA 1
ATOM 728 C C . PRO A 1 89 ? -29.548 8.839 28.542 1.00 70.81 89 PRO A C 1
ATOM 730 O O . PRO A 1 89 ? -30.609 9.068 29.127 1.00 70.81 89 PRO A O 1
ATOM 733 N N . GLY A 1 90 ? -29.011 7.622 28.459 1.00 67.31 90 GLY A N 1
ATOM 734 C CA . GLY A 1 90 ? -29.585 6.469 29.126 1.00 67.31 90 GLY A CA 1
ATOM 735 C C . GLY A 1 90 ? -29.620 6.698 30.631 1.00 67.31 90 GLY A C 1
ATOM 736 O O . GLY A 1 90 ? -28.941 7.579 31.156 1.00 67.31 90 GLY A O 1
ATOM 737 N N . LYS A 1 91 ? -30.421 5.875 31.311 1.00 72.81 91 LYS A N 1
ATOM 738 C CA . LYS A 1 91 ? -30.490 5.793 32.773 1.00 72.81 91 LYS A CA 1
ATOM 739 C C . LYS A 1 91 ? -29.090 5.946 33.381 1.00 72.81 91 LYS A C 1
ATOM 741 O O . LYS A 1 91 ? -28.167 5.296 32.897 1.00 72.81 91 LYS A O 1
ATOM 746 N N . GLU A 1 92 ? -28.979 6.820 34.383 1.00 75.31 92 GLU A N 1
ATOM 747 C CA . GLU A 1 92 ? -27.732 7.232 35.040 1.00 75.31 92 GLU A CA 1
ATOM 748 C C . GLU A 1 92 ? -26.755 6.055 35.157 1.00 75.31 92 GLU A C 1
ATOM 750 O O . GLU A 1 92 ? -27.068 5.012 35.743 1.00 75.31 92 GLU A O 1
ATOM 755 N N . ILE A 1 93 ? -25.618 6.173 34.469 1.00 71.25 93 ILE A N 1
ATOM 756 C CA . ILE A 1 93 ? -24.652 5.086 34.356 1.00 71.25 93 ILE A CA 1
ATOM 757 C C . ILE A 1 93 ? -23.899 5.026 35.679 1.00 71.25 93 ILE A C 1
ATOM 759 O O . ILE A 1 93 ? -23.075 5.885 35.972 1.00 71.25 93 ILE A O 1
ATOM 763 N N . ASP A 1 94 ? -24.178 4.003 36.481 1.00 80.44 94 ASP A N 1
ATOM 764 C CA . ASP A 1 94 ? -23.389 3.730 37.677 1.00 80.44 94 ASP A CA 1
ATOM 765 C C . ASP A 1 94 ? -21.990 3.246 37.264 1.00 80.44 94 ASP A C 1
ATOM 767 O O . ASP A 1 94 ? -21.796 2.087 36.882 1.00 80.44 94 ASP A O 1
ATOM 771 N N . GLU A 1 95 ? -21.005 4.139 37.355 1.00 80.00 95 GLU A N 1
ATOM 772 C CA . GLU A 1 95 ? -19.597 3.862 37.059 1.00 80.00 95 GLU A CA 1
ATOM 773 C C . GLU A 1 95 ? -19.023 2.715 37.912 1.00 80.00 95 GLU A C 1
ATOM 775 O O . GLU A 1 95 ? -18.078 2.030 37.504 1.00 80.00 95 GLU A O 1
ATOM 780 N N . LYS A 1 96 ? -19.604 2.452 39.092 1.00 84.31 96 LYS A N 1
ATOM 781 C CA . LYS A 1 96 ? -19.194 1.349 39.973 1.00 84.31 96 LYS A CA 1
ATOM 782 C C . LYS A 1 96 ? -19.902 0.034 39.650 1.00 84.31 96 LYS A C 1
ATOM 784 O O . LYS A 1 96 ? -19.499 -1.015 40.166 1.00 84.31 96 LYS A O 1
ATOM 789 N N . SER A 1 97 ? -20.889 0.044 38.756 1.00 87.56 97 SER A N 1
ATOM 790 C CA . SER A 1 97 ? -21.619 -1.151 38.353 1.00 87.56 97 SER A CA 1
ATOM 791 C C . SER A 1 97 ? -20.696 -2.177 37.702 1.00 87.56 97 SER A C 1
ATOM 793 O O . SER A 1 97 ? -19.928 -1.894 36.776 1.00 87.56 97 SER A O 1
ATOM 795 N N . LYS A 1 98 ? -20.831 -3.439 38.123 1.00 87.31 98 LYS A N 1
ATOM 796 C CA . LYS A 1 98 ? -20.121 -4.569 37.503 1.00 87.31 98 LYS A CA 1
ATOM 797 C C . LYS A 1 98 ? -20.415 -4.686 36.004 1.00 87.31 98 LYS A C 1
ATOM 799 O O . LYS A 1 98 ? -19.538 -5.110 35.256 1.00 87.31 98 LYS A O 1
ATOM 804 N N . LYS A 1 99 ? -21.630 -4.329 35.562 1.00 84.38 99 LYS A N 1
ATOM 805 C CA . LYS A 1 99 ? -22.012 -4.384 34.141 1.00 84.38 99 LYS A CA 1
ATOM 806 C C . LYS A 1 99 ? -21.250 -3.340 33.324 1.00 84.38 99 LYS A C 1
ATOM 808 O O . LYS A 1 99 ? -20.701 -3.694 32.286 1.00 84.38 99 LYS A O 1
ATOM 813 N N . PHE A 1 100 ? -21.139 -2.114 33.838 1.00 83.75 100 PHE A N 1
ATOM 814 C CA . PHE A 1 100 ? -20.395 -1.032 33.192 1.00 83.75 100 PHE A CA 1
ATOM 815 C C . PHE A 1 100 ? -18.901 -1.363 33.078 1.00 83.75 100 PHE A C 1
ATOM 817 O O . PHE A 1 100 ? -18.332 -1.324 31.991 1.00 83.75 100 PHE A O 1
ATOM 824 N N . ARG A 1 101 ? -18.279 -1.832 34.168 1.00 86.00 101 ARG A N 1
ATOM 825 C CA . ARG A 1 101 ? -16.861 -2.236 34.162 1.00 86.00 101 ARG A CA 1
ATOM 826 C C . ARG A 1 101 ? -16.562 -3.352 33.160 1.00 86.00 101 ARG A C 1
ATOM 828 O O . ARG A 1 101 ? -15.556 -3.279 32.465 1.00 86.00 101 ARG A O 1
ATOM 835 N N . ARG A 1 102 ? -17.437 -4.361 33.056 1.00 86.00 102 ARG A N 1
ATOM 836 C CA . ARG A 1 102 ? -17.295 -5.447 32.069 1.00 86.00 102 ARG A CA 1
ATOM 837 C C . ARG A 1 102 ? -17.423 -4.944 30.633 1.00 86.00 102 ARG A C 1
ATOM 839 O O . ARG A 1 102 ? -16.653 -5.383 29.793 1.00 86.00 102 ARG A O 1
ATOM 846 N N . GLN A 1 103 ? -18.349 -4.024 30.361 1.00 82.12 103 GLN A N 1
ATOM 847 C CA . GLN A 1 103 ? -18.503 -3.421 29.033 1.00 82.12 103 GLN A CA 1
ATOM 848 C C . GLN A 1 103 ? -17.255 -2.630 28.628 1.00 82.12 103 GLN A C 1
ATOM 850 O O . GLN A 1 103 ? -16.733 -2.835 27.534 1.00 82.12 103 GLN A O 1
ATOM 855 N N . ILE A 1 104 ? -16.717 -1.807 29.533 1.00 84.50 104 ILE A N 1
ATOM 856 C CA . ILE A 1 104 ? -15.474 -1.065 29.289 1.00 84.50 104 ILE A CA 1
ATOM 857 C C . ILE A 1 104 ? -14.289 -2.017 29.094 1.00 84.50 104 ILE A C 1
ATOM 859 O O . ILE A 1 104 ? -13.531 -1.842 28.150 1.00 84.50 104 ILE A O 1
ATOM 863 N N . GLN A 1 105 ? -14.157 -3.063 29.915 1.00 80.50 105 GLN A N 1
ATOM 864 C CA . GLN A 1 105 ? -13.103 -4.073 29.751 1.00 80.50 105 GLN A CA 1
ATOM 865 C C . GLN A 1 105 ? -13.228 -4.858 28.441 1.00 80.50 105 GLN A C 1
ATOM 867 O O . GLN A 1 105 ? -12.215 -5.180 27.840 1.00 80.50 105 GLN A O 1
ATOM 872 N N . SER A 1 106 ? -14.450 -5.147 27.982 1.00 76.75 106 SER A N 1
ATOM 873 C CA . SER A 1 106 ? -14.672 -5.834 26.703 1.00 76.75 106 SER A CA 1
ATOM 874 C C . SER A 1 106 ? -14.391 -4.953 25.484 1.00 76.75 106 SER A C 1
ATOM 876 O O . SER A 1 106 ? -14.031 -5.468 24.432 1.00 76.75 106 SER A O 1
ATOM 878 N N . ALA A 1 107 ? -14.563 -3.636 25.621 1.00 74.44 107 ALA A N 1
ATOM 879 C CA . ALA A 1 107 ? -14.280 -2.664 24.568 1.00 74.44 107 ALA A CA 1
ATOM 880 C C . ALA A 1 107 ? -12.815 -2.200 24.573 1.00 74.44 107 ALA A C 1
ATOM 882 O O . ALA A 1 107 ? -12.310 -1.724 23.557 1.00 74.44 107 ALA A O 1
ATOM 883 N N . ALA A 1 108 ? -12.134 -2.312 25.714 1.00 80.69 108 ALA A N 1
ATOM 884 C CA . ALA A 1 108 ? -10.734 -1.961 25.852 1.00 80.69 108 ALA A CA 1
ATOM 885 C C . ALA A 1 108 ? -9.867 -2.985 25.110 1.00 80.69 108 ALA A C 1
ATOM 887 O O . ALA A 1 108 ? -9.696 -4.120 25.545 1.00 80.69 108 ALA A O 1
ATOM 888 N N . VAL A 1 109 ? -9.298 -2.562 23.984 1.00 78.31 109 VAL A N 1
ATOM 889 C CA . VAL A 1 109 ? -8.243 -3.311 23.298 1.00 78.31 109 VAL A CA 1
ATOM 890 C C . VAL A 1 109 ? -6.952 -3.162 24.102 1.00 78.31 109 VAL A C 1
ATOM 892 O O . VAL A 1 109 ? -6.592 -2.048 24.495 1.00 78.31 109 VAL A O 1
ATOM 895 N N . ASN A 1 110 ? -6.241 -4.266 24.350 1.00 84.75 110 ASN A N 1
ATOM 896 C CA . ASN A 1 110 ? -4.966 -4.203 25.058 1.00 84.75 110 ASN A CA 1
ATOM 897 C C . ASN A 1 110 ? -3.957 -3.394 24.237 1.00 84.75 110 ASN A C 1
ATOM 899 O O . ASN A 1 110 ? -3.729 -3.660 23.056 1.00 84.75 110 ASN A O 1
ATOM 903 N N . ALA A 1 111 ? -3.306 -2.427 24.882 1.00 80.56 111 ALA A N 1
ATOM 904 C CA . ALA A 1 111 ? -2.293 -1.601 24.232 1.00 80.56 111 ALA A CA 1
ATOM 905 C C . ALA A 1 111 ? -1.113 -2.437 23.699 1.00 80.56 111 ALA A C 1
ATOM 907 O O . ALA A 1 111 ? -0.561 -2.113 22.649 1.00 80.56 111 ALA A O 1
ATOM 908 N N . GLU A 1 112 ? -0.761 -3.528 24.386 1.00 89.94 112 GLU A N 1
ATOM 909 C CA . GLU A 1 112 ? 0.308 -4.436 23.959 1.00 89.94 112 GLU A CA 1
ATOM 910 C C . GLU A 1 112 ? -0.016 -5.101 22.615 1.00 89.94 112 GLU A C 1
ATOM 912 O O . GLU A 1 112 ? 0.827 -5.111 21.723 1.00 89.94 112 GLU A O 1
ATOM 917 N N . ASP A 1 113 ? -1.257 -5.554 22.417 1.00 90.75 113 ASP A N 1
ATOM 918 C CA . ASP A 1 113 ? -1.682 -6.218 21.178 1.00 90.75 113 ASP A CA 1
ATOM 919 C C . ASP A 1 113 ? -1.633 -5.252 19.983 1.00 90.75 113 ASP A C 1
ATOM 921 O O . ASP A 1 113 ? -1.195 -5.617 18.888 1.00 90.75 113 ASP A O 1
ATOM 925 N N . ILE A 1 114 ? -2.010 -3.986 20.199 1.00 91.19 114 ILE A N 1
ATOM 926 C CA . ILE A 1 114 ? -1.912 -2.926 19.182 1.00 91.19 114 ILE A CA 1
ATOM 927 C C . ILE A 1 114 ? -0.446 -2.672 18.823 1.00 91.19 114 ILE A C 1
ATOM 929 O O . ILE A 1 114 ? -0.093 -2.612 17.644 1.00 91.19 114 ILE A O 1
ATOM 933 N N . MET A 1 115 ? 0.421 -2.541 19.829 1.00 93.75 115 MET A N 1
ATOM 934 C CA . MET A 1 115 ? 1.847 -2.283 19.628 1.00 93.75 115 MET A CA 1
ATOM 935 C C . MET A 1 115 ? 2.554 -3.465 18.955 1.00 93.75 115 MET A C 1
ATOM 937 O O . MET A 1 115 ? 3.384 -3.255 18.067 1.00 93.75 115 MET A O 1
ATOM 941 N N . ALA A 1 116 ? 2.209 -4.698 19.325 1.00 96.44 116 ALA A N 1
ATOM 942 C CA . ALA A 1 116 ? 2.707 -5.914 18.694 1.00 96.44 116 ALA A CA 1
ATOM 943 C C . ALA A 1 116 ? 2.266 -5.998 17.225 1.00 96.44 116 ALA A C 1
ATOM 945 O O . ALA A 1 116 ? 3.104 -6.189 16.343 1.00 96.44 116 ALA A O 1
ATOM 946 N N . THR A 1 117 ? 0.983 -5.745 16.947 1.00 95.81 117 THR A N 1
ATOM 947 C CA . THR A 1 117 ? 0.435 -5.720 15.581 1.00 95.81 117 THR A CA 1
ATOM 948 C C . THR A 1 117 ? 1.115 -4.651 14.724 1.00 95.81 117 THR A C 1
ATOM 950 O O . THR A 1 117 ? 1.486 -4.909 13.578 1.00 95.81 117 THR A O 1
ATOM 953 N N . ALA A 1 118 ? 1.340 -3.456 15.277 1.00 96.50 118 ALA A N 1
ATOM 954 C CA . ALA A 1 118 ? 2.032 -2.379 14.577 1.00 96.50 118 ALA A CA 1
ATOM 955 C C . ALA A 1 118 ? 3.485 -2.753 14.240 1.00 96.50 118 ALA A C 1
ATOM 957 O O . ALA A 1 118 ? 3.943 -2.509 13.123 1.00 96.50 118 ALA A O 1
ATOM 958 N N . ARG A 1 119 ? 4.210 -3.378 15.177 1.00 97.50 119 ARG A N 1
ATOM 959 C CA . ARG A 1 119 ? 5.586 -3.848 14.946 1.00 97.50 119 ARG A CA 1
ATOM 960 C C . ARG A 1 119 ? 5.648 -4.921 13.862 1.00 97.50 119 ARG A C 1
ATOM 962 O O . ARG A 1 119 ? 6.481 -4.802 12.967 1.00 97.50 119 ARG A O 1
ATOM 969 N N . ASP A 1 120 ? 4.759 -5.909 13.905 1.00 97.56 120 ASP A N 1
ATOM 970 C CA . ASP A 1 120 ? 4.677 -6.969 12.892 1.00 97.56 120 ASP A CA 1
ATOM 971 C C . ASP A 1 120 ? 4.358 -6.398 11.498 1.00 97.56 120 ASP A C 1
ATOM 973 O O . ASP A 1 120 ? 5.034 -6.706 10.514 1.00 97.56 120 ASP A O 1
ATOM 977 N N . ALA A 1 121 ? 3.397 -5.473 11.405 1.00 97.56 121 ALA A N 1
ATOM 978 C CA . ALA A 1 121 ? 3.079 -4.789 10.153 1.00 97.56 121 ALA A CA 1
ATOM 979 C C . ALA A 1 121 ? 4.284 -4.010 9.592 1.00 97.56 121 ALA A C 1
ATOM 981 O O . ALA A 1 121 ? 4.573 -4.092 8.394 1.00 97.56 121 ALA A O 1
ATOM 982 N N . CYS A 1 122 ? 5.024 -3.301 10.451 1.00 96.62 122 CYS A N 1
ATOM 983 C CA . CYS A 1 122 ? 6.252 -2.605 10.067 1.00 96.62 122 CYS A CA 1
ATOM 984 C C . CYS A 1 122 ? 7.327 -3.575 9.559 1.00 96.62 122 CYS A C 1
ATOM 986 O O . CYS A 1 122 ? 7.918 -3.333 8.507 1.00 96.62 122 CYS A O 1
ATOM 988 N N . GLN A 1 123 ? 7.562 -4.687 10.258 1.00 97.81 123 GLN A N 1
ATOM 989 C CA . GLN A 1 123 ? 8.543 -5.699 9.851 1.00 97.81 123 GLN A CA 1
ATOM 990 C C . GLN A 1 123 ? 8.184 -6.326 8.499 1.00 97.81 123 GLN A C 1
ATOM 992 O O . GLN A 1 123 ? 9.037 -6.434 7.618 1.00 97.81 123 GLN A O 1
ATOM 997 N N . LYS A 1 124 ? 6.905 -6.648 8.279 1.00 97.88 124 LYS A N 1
ATOM 998 C CA . LYS A 1 124 ? 6.407 -7.135 6.984 1.00 97.88 124 LYS A CA 1
ATOM 999 C C . LYS A 1 124 ? 6.613 -6.115 5.867 1.00 97.88 124 LYS A C 1
ATOM 1001 O O . LYS A 1 124 ? 6.986 -6.487 4.756 1.00 97.88 124 LYS A O 1
ATOM 1006 N N . ALA A 1 125 ? 6.368 -4.833 6.133 1.00 96.69 125 ALA A N 1
ATOM 1007 C CA . ALA A 1 125 ? 6.588 -3.775 5.152 1.00 96.69 125 ALA A CA 1
ATOM 1008 C C . ALA A 1 125 ? 8.076 -3.627 4.791 1.00 96.69 125 ALA A C 1
ATOM 1010 O O . ALA A 1 125 ? 8.395 -3.519 3.606 1.00 96.69 125 ALA A O 1
ATOM 1011 N N . LEU A 1 126 ? 8.971 -3.692 5.783 1.00 97.56 126 LEU A N 1
ATOM 1012 C CA . LEU A 1 126 ? 10.421 -3.658 5.569 1.00 97.56 126 LEU A CA 1
ATOM 1013 C C . LEU A 1 126 ? 10.892 -4.837 4.713 1.00 97.56 126 LEU A C 1
ATOM 1015 O O . LEU A 1 126 ? 11.517 -4.615 3.680 1.00 97.56 126 LEU A O 1
ATOM 1019 N N . ALA A 1 127 ? 10.492 -6.065 5.049 1.00 97.81 127 ALA A N 1
ATOM 1020 C CA . ALA A 1 127 ? 10.853 -7.249 4.268 1.00 97.81 127 ALA A CA 1
ATOM 1021 C C . ALA A 1 127 ? 10.371 -7.157 2.805 1.00 97.81 127 ALA A C 1
ATOM 1023 O O . ALA A 1 127 ? 11.078 -7.538 1.872 1.00 97.81 127 ALA A O 1
ATOM 1024 N N . ARG A 1 128 ? 9.172 -6.602 2.574 1.00 97.38 128 ARG A N 1
ATOM 1025 C CA . ARG A 1 128 ? 8.646 -6.374 1.216 1.00 97.38 128 ARG A CA 1
ATOM 1026 C C . ARG A 1 128 ? 9.448 -5.328 0.448 1.00 97.38 128 ARG A C 1
ATOM 1028 O O . ARG A 1 128 ? 9.588 -5.465 -0.766 1.00 97.38 128 ARG A O 1
ATOM 1035 N N . LEU A 1 129 ? 9.924 -4.282 1.119 1.00 96.19 129 LEU A N 1
ATOM 1036 C CA . LEU A 1 129 ? 10.761 -3.258 0.502 1.00 96.19 129 LEU A CA 1
ATOM 1037 C C . LEU A 1 129 ? 12.128 -3.835 0.124 1.00 96.19 129 LEU A C 1
ATOM 1039 O O . LEU A 1 129 ? 12.537 -3.718 -1.025 1.00 96.19 129 LEU A O 1
ATOM 1043 N N . GLU A 1 130 ? 12.771 -4.548 1.045 1.00 96.75 130 GLU A N 1
ATOM 1044 C CA . GLU A 1 130 ? 14.061 -5.200 0.804 1.00 96.75 130 GLU A CA 1
ATOM 1045 C C . GLU A 1 130 ? 13.984 -6.221 -0.339 1.00 96.75 130 GLU A C 1
ATOM 1047 O O . GLU A 1 130 ? 14.867 -6.260 -1.196 1.00 96.75 130 GLU A O 1
ATOM 1052 N N . ALA A 1 131 ? 12.897 -6.996 -0.422 1.00 97.00 131 ALA A N 1
ATOM 1053 C CA . ALA A 1 131 ? 12.666 -7.919 -1.531 1.00 97.00 131 ALA A CA 1
ATOM 1054 C C . ALA A 1 131 ? 12.521 -7.194 -2.881 1.00 97.00 131 ALA A C 1
ATOM 1056 O O . ALA A 1 131 ? 13.052 -7.658 -3.892 1.00 97.00 131 ALA A O 1
ATOM 1057 N N . LYS A 1 132 ? 11.834 -6.043 -2.912 1.00 97.31 132 LYS A N 1
ATOM 1058 C CA . LYS A 1 132 ? 11.716 -5.215 -4.122 1.00 97.31 132 LYS A CA 1
ATOM 1059 C C . LYS A 1 132 ? 13.060 -4.622 -4.531 1.00 97.31 132 LYS A C 1
ATOM 1061 O O . LYS A 1 132 ? 13.399 -4.677 -5.709 1.00 97.31 132 LYS A O 1
ATOM 1066 N N . ASP A 1 133 ? 13.836 -4.122 -3.577 1.00 96.56 133 ASP A N 1
ATOM 1067 C CA . ASP A 1 133 ? 15.163 -3.565 -3.839 1.00 96.56 133 ASP A CA 1
ATOM 1068 C C . ASP A 1 133 ? 16.134 -4.641 -4.335 1.00 96.56 133 ASP A C 1
ATOM 1070 O O . ASP A 1 133 ? 16.890 -4.416 -5.281 1.00 96.56 133 ASP A O 1
ATOM 1074 N N . ALA A 1 134 ? 16.096 -5.837 -3.743 1.00 96.69 134 ALA A N 1
ATOM 1075 C CA . ALA A 1 134 ? 16.876 -6.979 -4.205 1.00 96.69 134 ALA A CA 1
ATOM 1076 C C . ALA A 1 134 ? 16.467 -7.407 -5.624 1.00 96.69 134 ALA A C 1
ATOM 1078 O O . ALA A 1 134 ? 17.335 -7.633 -6.471 1.00 96.69 134 ALA A O 1
ATOM 1079 N N . ALA A 1 135 ? 15.164 -7.458 -5.917 1.00 96.06 135 ALA A N 1
ATOM 1080 C CA . ALA A 1 135 ? 14.658 -7.765 -7.252 1.00 96.06 135 ALA A CA 1
ATOM 1081 C C . ALA A 1 135 ? 15.071 -6.703 -8.286 1.00 96.06 135 ALA A C 1
ATOM 1083 O O . ALA A 1 135 ? 15.513 -7.061 -9.378 1.00 96.06 135 ALA A O 1
ATOM 1084 N N . ALA A 1 136 ? 14.999 -5.416 -7.936 1.00 95.94 136 ALA A N 1
ATOM 1085 C CA . ALA A 1 136 ? 15.433 -4.314 -8.791 1.00 95.94 136 ALA A CA 1
ATOM 1086 C C . ALA A 1 136 ? 16.941 -4.374 -9.070 1.00 95.94 136 ALA A C 1
ATOM 1088 O O . ALA A 1 136 ? 17.359 -4.262 -10.221 1.00 95.94 136 ALA A O 1
ATOM 1089 N N . LYS A 1 137 ? 17.762 -4.643 -8.047 1.00 95.94 137 LYS A N 1
ATOM 1090 C CA . LYS A 1 137 ? 19.212 -4.846 -8.205 1.00 95.94 137 LYS A CA 1
ATOM 1091 C C . LYS A 1 137 ? 19.525 -6.053 -9.089 1.00 95.94 137 LYS A C 1
ATOM 1093 O O . LYS A 1 137 ? 20.404 -5.971 -9.939 1.00 95.94 137 LYS A O 1
ATOM 1098 N N . ALA A 1 138 ? 18.809 -7.164 -8.923 1.00 95.06 138 ALA A N 1
ATOM 1099 C CA . ALA A 1 138 ? 18.983 -8.340 -9.773 1.00 95.06 138 ALA A CA 1
ATOM 1100 C C . ALA A 1 138 ? 18.562 -8.069 -11.227 1.00 95.06 138 ALA A C 1
ATOM 1102 O O . ALA A 1 138 ? 19.223 -8.532 -12.151 1.00 95.06 138 ALA A O 1
ATOM 1103 N N . ALA A 1 139 ? 17.486 -7.310 -11.448 1.00 93.44 139 ALA A N 1
ATOM 1104 C CA . ALA A 1 139 ? 17.068 -6.890 -12.783 1.00 93.44 139 ALA A CA 1
ATOM 1105 C C . ALA A 1 139 ? 18.097 -5.958 -13.440 1.00 93.44 139 ALA A C 1
ATOM 1107 O O . ALA A 1 139 ? 18.444 -6.174 -14.597 1.00 93.44 139 ALA A O 1
ATOM 1108 N N . ALA A 1 140 ? 18.639 -4.993 -12.689 1.00 94.12 140 ALA A N 1
ATOM 1109 C CA . ALA A 1 140 ? 19.697 -4.107 -13.167 1.00 94.12 140 ALA A CA 1
ATOM 1110 C C . ALA A 1 140 ? 20.942 -4.896 -13.599 1.00 94.12 140 ALA A C 1
ATOM 1112 O O . ALA A 1 140 ? 21.430 -4.689 -14.703 1.00 94.12 140 ALA A O 1
ATOM 1113 N N . LYS A 1 141 ? 21.388 -5.874 -12.798 1.00 95.25 141 LYS A N 1
ATOM 1114 C CA . LYS A 1 141 ? 22.520 -6.742 -13.167 1.00 95.25 141 LYS A CA 1
ATOM 1115 C C . LYS A 1 141 ? 22.269 -7.539 -14.448 1.00 95.25 141 LYS A C 1
ATOM 1117 O O . LYS A 1 141 ? 23.127 -7.563 -15.321 1.00 95.25 141 LYS A O 1
ATOM 1122 N N . ARG A 1 142 ? 21.082 -8.141 -14.602 1.00 92.25 142 ARG A N 1
ATOM 1123 C CA . ARG A 1 142 ? 20.726 -8.869 -15.838 1.00 92.25 142 ARG A CA 1
ATOM 1124 C C . ARG A 1 142 ? 20.729 -7.956 -17.060 1.00 92.25 142 ARG A C 1
ATOM 1126 O O . ARG A 1 142 ? 21.145 -8.368 -18.138 1.00 92.25 142 ARG A O 1
ATOM 1133 N N . GLU A 1 143 ? 20.255 -6.725 -16.899 1.00 87.56 143 GLU A N 1
ATOM 1134 C CA . GLU A 1 143 ? 20.260 -5.744 -17.978 1.00 87.56 143 GLU A CA 1
ATOM 1135 C C . GLU A 1 143 ? 21.684 -5.284 -18.314 1.00 87.56 143 GLU A C 1
ATOM 1137 O O . GLU A 1 143 ? 22.033 -5.203 -19.487 1.00 87.56 143 GLU A O 1
ATOM 1142 N N . GLU A 1 144 ? 22.539 -5.060 -17.316 1.00 88.69 144 GLU A N 1
ATOM 1143 C CA . GLU A 1 144 ? 23.958 -4.748 -17.518 1.00 88.69 144 GLU A CA 1
ATOM 1144 C C . GLU A 1 144 ? 24.697 -5.875 -18.253 1.00 88.69 144 GLU A C 1
ATOM 1146 O O . GLU A 1 144 ? 25.434 -5.600 -19.200 1.00 88.69 144 GLU A O 1
ATOM 1151 N N . GLU A 1 145 ? 24.461 -7.135 -17.882 1.00 92.19 145 GLU A N 1
ATOM 1152 C CA . GLU A 1 145 ? 25.009 -8.317 -18.564 1.00 92.19 145 GLU A CA 1
ATOM 1153 C C . GLU A 1 145 ? 24.521 -8.403 -20.017 1.00 92.19 145 GLU A C 1
ATOM 1155 O O . GLU A 1 145 ? 25.317 -8.596 -20.941 1.00 92.19 145 GLU A O 1
ATOM 1160 N N . ARG A 1 146 ? 23.224 -8.169 -20.251 1.00 89.44 146 ARG A N 1
ATOM 1161 C CA . ARG A 1 146 ? 22.642 -8.111 -21.599 1.00 89.44 146 ARG A CA 1
ATOM 1162 C C . ARG A 1 146 ? 23.266 -6.991 -22.432 1.00 89.44 146 ARG A C 1
ATOM 1164 O O . ARG A 1 146 ? 23.575 -7.187 -23.608 1.00 89.44 146 ARG A O 1
ATOM 1171 N N . ILE A 1 147 ? 23.467 -5.816 -21.835 1.00 85.56 147 ILE A N 1
ATOM 1172 C CA . ILE A 1 147 ? 24.123 -4.674 -22.477 1.00 85.56 147 ILE A CA 1
ATOM 1173 C C . ILE A 1 147 ? 25.589 -5.002 -22.778 1.00 85.56 147 ILE A C 1
ATOM 1175 O O . ILE A 1 147 ? 26.063 -4.661 -23.860 1.00 85.56 147 ILE A O 1
ATOM 1179 N N . ALA A 1 148 ? 26.308 -5.661 -21.869 1.00 86.56 148 ALA A N 1
ATOM 1180 C CA . ALA A 1 148 ? 27.696 -6.068 -22.074 1.00 86.56 148 ALA A CA 1
ATOM 1181 C C . ALA A 1 148 ? 27.832 -7.060 -23.240 1.00 86.56 148 ALA A C 1
ATOM 1183 O O . ALA A 1 148 ? 28.693 -6.874 -24.102 1.00 86.56 148 ALA A O 1
ATOM 1184 N N . GLU A 1 149 ? 26.937 -8.043 -23.342 1.00 86.12 149 GLU A N 1
ATOM 1185 C CA . GLU A 1 149 ? 26.932 -8.985 -24.466 1.00 86.12 149 GLU A CA 1
ATOM 1186 C C . GLU A 1 149 ? 26.601 -8.285 -25.795 1.00 86.12 149 GLU A C 1
ATOM 1188 O O . GLU A 1 149 ? 27.268 -8.496 -26.809 1.00 86.12 149 GLU A O 1
ATOM 1193 N N . LEU A 1 150 ? 25.638 -7.356 -25.797 1.00 82.81 150 LEU A N 1
ATOM 1194 C CA . LEU A 1 150 ? 25.352 -6.539 -26.980 1.00 82.81 150 LEU A CA 1
ATOM 1195 C C . LEU A 1 150 ? 26.532 -5.645 -27.381 1.00 82.81 150 LEU A C 1
ATOM 1197 O O . LEU A 1 150 ? 26.794 -5.487 -28.576 1.00 82.81 150 LEU A O 1
ATOM 1201 N N . LYS A 1 151 ? 27.258 -5.080 -26.408 1.00 80.88 151 LYS A N 1
ATOM 1202 C CA . LYS A 1 151 ? 28.497 -4.325 -26.650 1.00 80.88 151 LYS A CA 1
ATOM 1203 C C . LYS A 1 151 ? 29.569 -5.213 -27.282 1.00 80.88 151 LYS A C 1
ATOM 1205 O O . LYS A 1 151 ? 30.225 -4.766 -28.218 1.00 80.88 151 LYS A O 1
ATOM 1210 N N . ARG A 1 152 ? 29.702 -6.468 -26.838 1.00 82.56 152 ARG A N 1
ATOM 1211 C CA . ARG A 1 152 ? 30.643 -7.447 -27.405 1.00 82.56 152 ARG A CA 1
ATOM 1212 C C . ARG A 1 152 ? 30.319 -7.789 -28.864 1.00 82.56 152 ARG A C 1
ATOM 1214 O O . ARG A 1 152 ? 31.232 -7.871 -29.677 1.00 82.56 152 ARG A O 1
ATOM 1221 N N . ILE A 1 153 ? 29.039 -7.971 -29.204 1.00 80.75 153 ILE A N 1
ATOM 1222 C CA . ILE A 1 153 ? 28.609 -8.377 -30.555 1.00 80.75 153 ILE A CA 1
ATOM 1223 C C . ILE A 1 153 ? 28.609 -7.204 -31.552 1.00 80.75 153 ILE A C 1
ATOM 1225 O O . ILE A 1 153 ? 29.005 -7.383 -32.701 1.00 80.75 153 ILE A O 1
ATOM 1229 N N . ARG A 1 154 ? 28.134 -6.012 -31.155 1.00 68.38 154 ARG A N 1
ATOM 1230 C CA . ARG A 1 154 ? 27.881 -4.876 -32.075 1.00 68.38 154 ARG A CA 1
ATOM 1231 C C . ARG A 1 154 ? 28.854 -3.694 -31.932 1.00 68.38 154 ARG A C 1
ATOM 1233 O O . ARG A 1 154 ? 28.799 -2.776 -32.751 1.00 68.38 154 ARG A O 1
ATOM 1240 N N . GLY A 1 155 ? 29.724 -3.687 -30.919 1.00 73.94 155 GLY A N 1
ATOM 1241 C CA . GLY A 1 155 ? 30.617 -2.563 -30.598 1.00 73.94 155 GLY A CA 1
ATOM 1242 C C . GLY A 1 155 ? 29.902 -1.364 -29.950 1.00 73.94 155 GLY A C 1
ATOM 1243 O O . GLY A 1 155 ? 28.696 -1.387 -29.718 1.00 73.94 155 GLY A O 1
ATOM 1244 N N . GLU A 1 156 ? 30.630 -0.282 -29.645 1.00 67.06 156 GLU A N 1
ATOM 1245 C CA . GLU A 1 156 ? 30.112 0.879 -28.880 1.00 67.06 156 GLU A CA 1
ATOM 1246 C C . GLU A 1 156 ? 29.304 1.899 -29.711 1.00 67.06 156 GLU A C 1
ATOM 1248 O O . GLU A 1 156 ? 28.709 2.829 -29.167 1.00 67.06 156 GLU A O 1
ATOM 1253 N N . ARG A 1 157 ? 29.243 1.742 -31.041 1.00 65.19 157 ARG A N 1
ATOM 1254 C CA . ARG A 1 157 ? 28.761 2.788 -31.966 1.00 65.19 157 ARG A CA 1
ATOM 1255 C C . ARG A 1 157 ? 27.252 3.067 -31.892 1.00 65.19 157 ARG A C 1
ATOM 1257 O O . ARG A 1 157 ? 26.817 4.160 -32.247 1.00 65.19 157 ARG A O 1
ATOM 1264 N N . TRP A 1 158 ? 26.449 2.103 -31.442 1.00 67.12 158 TRP A N 1
ATOM 1265 C CA . TRP A 1 158 ? 24.981 2.193 -31.445 1.00 67.12 158 TRP A CA 1
ATOM 1266 C C . TRP A 1 158 ? 24.402 2.908 -30.208 1.00 67.12 158 TRP A C 1
ATOM 1268 O O . TRP A 1 158 ? 23.355 3.548 -30.304 1.00 67.12 158 TRP A O 1
ATOM 1278 N N . LEU A 1 159 ? 25.104 2.889 -29.068 1.00 64.44 159 LEU A N 1
ATOM 1279 C CA . LEU A 1 159 ? 24.630 3.471 -27.802 1.00 64.44 159 LEU A CA 1
ATOM 1280 C C . LEU A 1 159 ? 24.459 5.004 -27.845 1.00 64.44 159 LEU A C 1
ATOM 1282 O O . LEU A 1 159 ? 23.419 5.482 -27.393 1.00 64.44 159 LEU A O 1
ATOM 1286 N N . PRO A 1 160 ? 25.376 5.801 -28.436 1.00 67.62 160 PRO A N 1
ATOM 1287 C CA . PRO A 1 160 ? 25.167 7.244 -28.588 1.00 67.62 160 PRO A CA 1
ATOM 1288 C C . PRO A 1 160 ? 24.045 7.601 -29.573 1.00 67.62 160 PRO A C 1
ATOM 1290 O O . PRO A 1 160 ? 23.543 8.725 -29.548 1.00 67.62 160 PRO A O 1
ATOM 1293 N N . SER A 1 161 ? 23.681 6.688 -30.482 1.00 66.88 161 SER A N 1
ATOM 1294 C CA . SER A 1 161 ? 22.558 6.879 -31.409 1.00 66.88 161 SER A CA 1
ATOM 1295 C C . SER A 1 161 ? 21.229 6.698 -30.680 1.00 66.88 161 SER A C 1
ATOM 1297 O O . SER A 1 161 ? 20.389 7.588 -30.741 1.00 66.88 161 SER A O 1
ATOM 1299 N N . ILE A 1 162 ? 21.092 5.625 -29.893 1.00 68.75 162 ILE A N 1
ATOM 1300 C CA . ILE A 1 162 ? 19.897 5.382 -29.071 1.00 68.75 162 ILE A CA 1
ATOM 1301 C C . ILE A 1 162 ? 19.768 6.412 -27.946 1.00 68.75 162 ILE A C 1
ATOM 1303 O O . ILE A 1 162 ? 18.675 6.891 -27.677 1.00 68.75 162 ILE A O 1
ATOM 1307 N N . ALA A 1 163 ? 20.870 6.822 -27.310 1.00 67.75 163 ALA A N 1
ATOM 1308 C CA . ALA A 1 163 ? 20.831 7.882 -26.301 1.00 67.75 163 ALA A CA 1
ATOM 1309 C C . ALA A 1 163 ? 20.383 9.231 -26.892 1.00 67.75 163 ALA A C 1
ATOM 1311 O O . ALA A 1 163 ? 19.717 10.014 -26.213 1.00 67.75 163 ALA A O 1
ATOM 1312 N N . ARG A 1 164 ? 20.726 9.510 -28.160 1.00 72.25 164 ARG A N 1
ATOM 1313 C CA . ARG A 1 164 ? 20.186 10.665 -28.889 1.00 72.25 164 ARG A CA 1
ATOM 1314 C C . ARG A 1 164 ? 18.704 10.480 -29.184 1.00 72.25 164 ARG A C 1
ATOM 1316 O O . ARG A 1 164 ? 17.941 11.370 -28.848 1.00 72.25 164 ARG A O 1
ATOM 1323 N N . GLU A 1 165 ? 18.297 9.331 -29.705 1.00 71.38 165 GLU A N 1
ATOM 1324 C CA . GLU A 1 165 ? 16.896 9.006 -30.004 1.00 71.38 165 GLU A CA 1
ATOM 1325 C C . GLU A 1 165 ? 15.986 9.100 -28.764 1.00 71.38 165 GLU A C 1
ATOM 1327 O O . GLU A 1 165 ? 14.966 9.782 -28.789 1.00 71.38 165 GLU A O 1
ATOM 1332 N N . MET A 1 166 ? 16.409 8.540 -27.626 1.00 68.81 166 MET A N 1
ATOM 1333 C CA . MET A 1 166 ? 15.696 8.662 -26.348 1.00 68.81 166 MET A CA 1
ATOM 1334 C C . MET A 1 166 ? 15.555 10.120 -25.886 1.00 68.81 166 MET A C 1
ATOM 1336 O O . MET A 1 166 ? 14.525 10.487 -25.325 1.00 68.81 166 MET A O 1
ATOM 1340 N N . ARG A 1 167 ? 16.560 10.973 -26.132 1.00 67.44 167 ARG A N 1
ATOM 1341 C CA . ARG A 1 167 ? 16.474 12.413 -25.839 1.00 67.44 167 ARG A CA 1
ATOM 1342 C C . ARG A 1 167 ? 15.466 13.130 -26.738 1.00 67.44 167 ARG A C 1
ATOM 1344 O O . ARG A 1 167 ? 14.750 13.984 -26.225 1.00 67.44 167 ARG A O 1
ATOM 1351 N N . VAL A 1 168 ? 15.392 12.786 -28.027 1.00 65.69 168 VAL A N 1
ATOM 1352 C CA . VAL A 1 168 ? 14.412 13.384 -28.954 1.00 65.69 168 VAL A CA 1
ATOM 1353 C C . VAL A 1 168 ? 12.988 12.990 -28.552 1.00 65.69 168 VAL A C 1
ATOM 1355 O O . VAL A 1 168 ? 12.124 13.854 -28.430 1.00 65.69 168 VAL A O 1
ATOM 1358 N N . ASN A 1 169 ? 12.766 11.723 -28.195 1.00 62.34 169 ASN A N 1
ATOM 1359 C CA . ASN A 1 169 ? 11.452 11.241 -27.757 1.00 62.34 169 ASN A CA 1
ATOM 1360 C C . ASN A 1 169 ? 10.982 11.911 -26.451 1.00 62.34 169 ASN A C 1
ATOM 1362 O O . ASN A 1 169 ? 9.801 12.206 -26.283 1.00 62.34 169 ASN A O 1
ATOM 1366 N N . LEU A 1 170 ? 11.899 12.218 -25.527 1.00 60.84 170 LEU A N 1
ATOM 1367 C CA . LEU A 1 170 ? 11.578 12.983 -24.315 1.00 60.84 170 LEU A CA 1
ATOM 1368 C C . LEU A 1 170 ? 11.233 14.454 -24.614 1.00 60.84 170 LEU A C 1
ATOM 1370 O O . LEU A 1 170 ? 10.441 15.047 -23.881 1.00 60.84 170 LEU A O 1
ATOM 1374 N N . GLN A 1 171 ? 11.795 15.042 -25.675 1.00 59.41 171 GLN A N 1
ATOM 1375 C CA . GLN A 1 171 ? 11.433 16.386 -26.142 1.00 59.41 171 GLN A CA 1
ATOM 1376 C C . GLN A 1 171 ? 10.063 16.400 -26.826 1.00 59.41 171 GLN A C 1
ATOM 1378 O O . GLN A 1 171 ? 9.290 17.323 -26.599 1.00 59.41 171 GLN A O 1
ATOM 1383 N N . GLU A 1 172 ? 9.714 15.370 -27.595 1.00 59.44 172 GLU A N 1
ATOM 1384 C CA . GLU A 1 172 ? 8.371 15.237 -28.170 1.00 59.44 172 GLU A CA 1
ATOM 1385 C C . GLU A 1 172 ? 7.305 15.049 -27.087 1.00 59.44 172 GLU A C 1
ATOM 1387 O O . GLU A 1 172 ? 6.278 15.726 -27.104 1.00 59.44 172 GLU A O 1
ATOM 1392 N N . ILE A 1 173 ? 7.578 14.218 -26.077 1.00 62.09 173 ILE A N 1
ATOM 1393 C CA . ILE A 1 173 ? 6.679 14.050 -24.928 1.00 62.09 173 ILE A CA 1
ATOM 1394 C C . ILE A 1 173 ? 6.569 15.356 -24.130 1.00 62.09 173 ILE A C 1
ATOM 1396 O O . ILE A 1 173 ? 5.469 15.721 -23.715 1.00 62.09 173 ILE A O 1
ATOM 1400 N N . SER A 1 174 ? 7.665 16.103 -23.947 1.00 60.31 174 SER A N 1
ATOM 1401 C CA . SER A 1 174 ? 7.600 17.403 -23.270 1.00 60.31 174 SER A CA 1
ATOM 1402 C C . SER A 1 174 ? 6.797 18.425 -24.077 1.00 60.31 174 SER A C 1
ATOM 1404 O O . SER A 1 174 ? 5.985 19.133 -23.490 1.00 60.31 174 SER A O 1
ATOM 1406 N N . MET A 1 175 ? 6.919 18.450 -25.409 1.00 57.94 175 MET A N 1
ATOM 1407 C CA . MET A 1 175 ? 6.096 19.296 -26.279 1.00 57.94 175 MET A CA 1
ATOM 1408 C C . MET A 1 175 ? 4.616 18.911 -26.231 1.00 57.94 175 MET A C 1
ATOM 1410 O O . MET A 1 175 ? 3.770 19.801 -26.210 1.00 57.94 175 MET A O 1
ATOM 1414 N N . ILE A 1 176 ? 4.282 17.620 -26.151 1.00 64.44 176 ILE A N 1
ATOM 1415 C CA . ILE A 1 176 ? 2.895 17.153 -25.998 1.00 64.44 176 ILE A CA 1
ATOM 1416 C C . ILE A 1 176 ? 2.335 17.581 -24.641 1.00 64.44 176 ILE A C 1
ATOM 1418 O O . ILE A 1 176 ? 1.234 18.122 -24.580 1.00 64.44 176 ILE A O 1
ATOM 1422 N N . VAL A 1 177 ? 3.094 17.410 -23.555 1.00 61.16 177 VAL A N 1
ATOM 1423 C CA . VAL A 1 177 ? 2.665 17.817 -22.208 1.00 61.16 177 VAL A CA 1
ATOM 1424 C C . VAL A 1 177 ? 2.540 19.338 -22.108 1.00 61.16 177 VAL A C 1
ATOM 1426 O O . VAL A 1 177 ? 1.550 19.823 -21.567 1.00 61.16 177 VAL A O 1
ATOM 1429 N N . ILE A 1 178 ? 3.474 20.102 -22.684 1.00 64.75 178 ILE A N 1
ATOM 1430 C CA . ILE A 1 178 ? 3.419 21.570 -22.742 1.00 64.75 178 ILE A CA 1
ATOM 1431 C C . ILE A 1 178 ? 2.252 22.036 -23.617 1.00 64.75 178 ILE A C 1
ATOM 1433 O O . ILE A 1 178 ? 1.546 22.957 -23.223 1.00 64.75 178 ILE A O 1
ATOM 1437 N N . SER A 1 179 ? 1.989 21.388 -24.755 1.00 61.84 179 SER A N 1
ATOM 1438 C CA . SER A 1 179 ? 0.837 21.689 -25.612 1.00 61.84 179 SER A CA 1
ATOM 1439 C C . SER A 1 179 ? -0.483 21.399 -24.898 1.00 61.84 179 SER A C 1
ATOM 1441 O O . SER A 1 179 ? -1.378 22.239 -24.900 1.00 61.84 179 SER A O 1
ATOM 1443 N N . HIS A 1 180 ? -0.590 20.278 -24.179 1.00 62.53 180 HIS A N 1
ATOM 1444 C CA . HIS A 1 180 ? -1.768 19.978 -23.366 1.00 62.53 180 HIS A CA 1
ATOM 1445 C C . HIS A 1 180 ? -1.942 20.983 -22.222 1.00 62.53 180 HIS A C 1
ATOM 1447 O O . HIS A 1 180 ? -3.056 21.441 -21.976 1.00 62.53 180 HIS A O 1
ATOM 1453 N N . PHE A 1 181 ? -0.853 21.392 -21.567 1.00 58.88 181 PHE A N 1
ATOM 1454 C CA . PHE A 1 181 ? -0.885 22.392 -20.501 1.00 58.88 181 PHE A CA 1
ATOM 1455 C C . PHE A 1 181 ? -1.255 23.787 -21.032 1.00 58.88 181 PHE A C 1
ATOM 1457 O O . PHE A 1 181 ? -2.088 24.468 -20.440 1.00 58.88 181 PHE A O 1
ATOM 1464 N N . LEU A 1 182 ? -0.712 24.197 -22.185 1.00 56.62 182 LEU A N 1
ATOM 1465 C CA . LEU A 1 182 ? -1.047 25.449 -22.873 1.00 56.62 182 LEU A CA 1
ATOM 1466 C C . LEU A 1 182 ? -2.476 25.435 -23.424 1.00 56.62 182 LEU A C 1
ATOM 1468 O O . LEU A 1 182 ? -3.162 26.445 -23.324 1.00 56.62 182 LEU A O 1
ATOM 1472 N N . CYS A 1 183 ? -2.964 24.301 -23.928 1.00 54.97 183 CYS A N 1
ATOM 1473 C CA . CYS A 1 183 ? -4.348 24.132 -24.361 1.00 54.97 183 CYS A CA 1
ATOM 1474 C C . CYS A 1 183 ? -5.307 24.238 -23.167 1.00 54.97 183 CYS A C 1
ATOM 1476 O O . CYS A 1 183 ? -6.314 24.942 -23.240 1.00 54.97 183 CYS A O 1
ATOM 1478 N N . HIS A 1 184 ? -4.971 23.623 -22.031 1.00 54.69 184 HIS A N 1
ATOM 1479 C CA . HIS A 1 184 ? -5.760 23.733 -20.804 1.00 54.69 184 HIS A CA 1
ATOM 1480 C C . HIS A 1 184 ? -5.740 25.162 -20.227 1.00 54.69 184 HIS A C 1
ATOM 1482 O O . HIS A 1 184 ? -6.764 25.639 -19.730 1.00 54.69 184 HIS A O 1
ATOM 1488 N N . CYS A 1 185 ? -4.611 25.871 -20.350 1.00 49.97 185 CYS A N 1
ATOM 1489 C CA . CYS A 1 185 ? -4.428 27.256 -19.905 1.00 49.97 185 CYS A CA 1
ATOM 1490 C C . CYS A 1 185 ? -5.129 28.272 -20.837 1.00 49.97 185 CYS A C 1
ATOM 1492 O O . CYS A 1 185 ? -5.794 29.197 -20.372 1.00 49.97 185 CYS A O 1
ATOM 1494 N N . TRP A 1 186 ? -5.097 28.060 -22.158 1.00 46.28 186 TRP A N 1
ATOM 1495 C CA . TRP A 1 186 ? -5.823 28.882 -23.136 1.00 46.28 186 TRP A CA 1
ATOM 1496 C C . TRP A 1 186 ? -7.341 28.723 -22.985 1.00 46.28 186 TRP A C 1
ATOM 1498 O O . TRP A 1 186 ? -8.078 29.710 -23.010 1.00 46.28 186 TRP A O 1
ATOM 1508 N N . ASN A 1 187 ? -7.820 27.501 -22.728 1.00 51.69 187 ASN A N 1
ATOM 1509 C CA . ASN A 1 187 ? -9.245 27.228 -22.518 1.00 51.69 187 ASN A CA 1
ATOM 1510 C C . ASN A 1 187 ? -9.779 27.837 -21.198 1.00 51.69 187 ASN A C 1
ATOM 1512 O O . ASN A 1 187 ? -10.958 28.175 -21.093 1.00 51.69 187 ASN A O 1
ATOM 1516 N N . THR A 1 188 ? -8.906 28.077 -20.207 1.00 51.06 188 THR A N 1
ATOM 1517 C CA . THR A 1 188 ? -9.249 28.807 -18.967 1.00 51.06 188 THR A CA 1
ATOM 1518 C C . THR A 1 188 ? -9.097 30.331 -19.071 1.00 51.06 188 THR A C 1
ATOM 1520 O O . THR A 1 188 ? -9.810 31.053 -18.365 1.00 51.06 188 THR A O 1
ATOM 1523 N N . GLN A 1 189 ? -8.235 30.847 -19.956 1.00 48.06 189 GLN A N 1
ATOM 1524 C CA . GLN A 1 189 ? -8.063 32.291 -20.188 1.00 48.06 189 GLN A CA 1
ATOM 1525 C C . GLN A 1 189 ? -9.112 32.860 -21.170 1.00 48.06 189 GLN A C 1
ATOM 1527 O O . GLN A 1 189 ? -9.576 33.988 -20.999 1.00 48.06 189 GLN A O 1
ATOM 1532 N N . SER A 1 190 ? -9.548 32.077 -22.167 1.00 44.25 190 SER A N 1
ATOM 1533 C CA . SER A 1 190 ? -10.479 32.531 -23.216 1.00 44.25 190 SER A CA 1
ATOM 1534 C C . SER A 1 190 ? -11.929 32.709 -22.723 1.00 44.25 190 SER A C 1
ATOM 1536 O O . SER A 1 190 ? -12.650 33.582 -23.206 1.00 44.25 190 SER A O 1
ATOM 1538 N N . ARG A 1 191 ? -12.341 32.004 -21.656 1.00 46.78 191 ARG A N 1
ATOM 1539 C CA . ARG A 1 191 ? -13.658 32.211 -21.013 1.00 46.78 191 ARG A CA 1
ATOM 1540 C C . ARG A 1 191 ? -13.771 33.487 -20.167 1.00 46.78 191 ARG A C 1
ATOM 1542 O O . ARG A 1 191 ? -14.879 33.829 -19.769 1.00 46.78 191 ARG A O 1
ATOM 1549 N N . ARG A 1 192 ? -12.673 34.212 -19.901 1.00 48.72 192 ARG A N 1
ATOM 1550 C CA . ARG A 1 192 ? -12.704 35.478 -19.136 1.00 48.72 192 ARG A CA 1
ATOM 1551 C C . ARG A 1 192 ? -12.701 36.751 -19.986 1.00 48.72 192 ARG A C 1
ATOM 1553 O O . ARG A 1 192 ? -13.004 37.809 -19.450 1.00 48.72 192 ARG A O 1
ATOM 1560 N N . ASN A 1 193 ? -12.436 36.668 -21.293 1.00 49.31 193 ASN A N 1
ATOM 1561 C CA . ASN A 1 193 ? -12.322 37.858 -22.152 1.00 49.31 193 ASN A CA 1
ATOM 1562 C C . ASN A 1 193 ? -13.407 37.985 -23.235 1.00 49.31 193 ASN A C 1
ATOM 1564 O O . ASN A 1 193 ? -13.455 39.007 -23.921 1.00 49.31 193 ASN A O 1
ATOM 1568 N N . PHE A 1 194 ? -14.321 37.017 -23.360 1.00 44.91 194 PHE A N 1
ATOM 1569 C CA . PHE A 1 194 ? -15.373 37.080 -24.384 1.00 44.91 194 PHE A CA 1
ATOM 1570 C C . PHE A 1 194 ? -16.482 38.106 -24.082 1.00 44.91 194 PHE A C 1
ATOM 1572 O O . PHE A 1 194 ? -17.173 38.545 -24.994 1.00 44.91 194 PHE A O 1
ATOM 1579 N N . THR A 1 195 ? -16.614 38.576 -22.838 1.00 48.84 195 THR A N 1
ATOM 1580 C CA . THR A 1 195 ? -17.571 39.640 -22.475 1.00 48.84 195 THR A CA 1
ATOM 1581 C C . THR A 1 195 ? -16.963 41.044 -22.426 1.00 48.84 195 THR A C 1
ATOM 1583 O O . THR A 1 195 ? -17.709 42.011 -22.317 1.00 48.84 195 THR A O 1
ATOM 1586 N N . ARG A 1 196 ? -15.637 41.204 -22.569 1.00 46.59 196 ARG A N 1
ATOM 1587 C CA . ARG A 1 196 ? -14.989 42.534 -22.559 1.00 46.59 196 ARG A CA 1
ATOM 1588 C C . ARG A 1 196 ? -14.653 43.069 -23.952 1.00 46.59 196 ARG A C 1
ATOM 1590 O O . ARG A 1 196 ? -14.669 44.278 -24.148 1.00 46.59 196 ARG A O 1
ATOM 1597 N N . LEU A 1 197 ? -14.417 42.195 -24.933 1.00 45.81 197 LEU A N 1
ATOM 1598 C CA . LEU A 1 197 ? -14.132 42.619 -26.312 1.00 45.81 197 LEU A CA 1
ATOM 1599 C C . LEU A 1 197 ? -15.391 42.947 -27.133 1.00 45.81 197 LEU A C 1
ATOM 1601 O O . LEU A 1 197 ? -15.312 43.768 -28.041 1.00 45.81 197 LEU A O 1
ATOM 1605 N N . VAL A 1 198 ? -16.562 42.406 -26.775 1.00 47.44 198 VAL A N 1
ATOM 1606 C CA . VAL A 1 198 ? -17.836 42.775 -27.426 1.00 47.44 198 VAL A CA 1
ATOM 1607 C C . VAL A 1 198 ? -18.320 44.163 -26.974 1.00 47.44 198 VAL A C 1
ATOM 1609 O O . VAL A 1 198 ? -18.875 44.910 -27.772 1.00 47.44 198 VAL A O 1
ATOM 1612 N N . TRP A 1 199 ? -18.022 44.578 -25.737 1.00 39.09 199 TRP A N 1
ATOM 1613 C CA . TRP A 1 199 ? -18.407 45.906 -25.234 1.00 39.09 199 TRP A CA 1
ATOM 1614 C C . TRP A 1 199 ? -17.505 47.040 -25.755 1.00 39.09 199 TRP A C 1
ATOM 1616 O O . TRP A 1 199 ? -17.976 48.145 -26.003 1.00 39.09 199 TRP A O 1
ATOM 1626 N N . ILE A 1 200 ? -16.223 46.757 -26.024 1.00 48.16 200 ILE A N 1
ATOM 1627 C CA . ILE A 1 200 ? -15.292 47.738 -26.617 1.00 48.16 200 ILE A CA 1
ATOM 1628 C C . ILE A 1 200 ? -15.588 47.979 -28.111 1.00 48.16 200 ILE A C 1
ATOM 1630 O O . ILE A 1 200 ? -15.273 49.049 -28.630 1.00 48.16 200 ILE A O 1
ATOM 1634 N N . HIS A 1 201 ? -16.234 47.035 -28.806 1.00 40.94 201 HIS A N 1
ATOM 1635 C CA . HIS A 1 201 ? -16.632 47.230 -30.204 1.00 40.94 201 HIS A CA 1
ATOM 1636 C C . HIS A 1 201 ? -17.962 47.992 -30.355 1.00 40.94 201 HIS A C 1
ATOM 1638 O O . HIS A 1 201 ? -18.124 48.736 -31.318 1.00 40.94 201 HIS A O 1
ATOM 1644 N N . ILE A 1 202 ? -18.885 47.881 -29.391 1.00 47.06 202 ILE A N 1
ATOM 1645 C CA . ILE A 1 202 ? -20.197 48.553 -29.457 1.00 47.06 202 ILE A CA 1
ATOM 1646 C C . ILE A 1 202 ? -20.133 50.015 -28.975 1.00 47.06 202 ILE A C 1
ATOM 1648 O O . ILE A 1 202 ? -20.840 50.857 -29.519 1.00 47.06 202 ILE A O 1
ATOM 1652 N N . GLN A 1 203 ? -19.214 50.375 -28.070 1.00 44.88 203 GLN A N 1
ATOM 1653 C CA . GLN A 1 203 ? -19.047 51.777 -27.648 1.00 44.88 203 GLN A CA 1
ATOM 1654 C C . GLN A 1 203 ? -18.340 52.658 -28.699 1.00 44.88 203 GLN A C 1
ATOM 1656 O O . GLN A 1 203 ? -18.346 53.877 -28.589 1.00 44.88 203 GLN A O 1
ATOM 1661 N N . ARG A 1 204 ? -17.743 52.067 -29.744 1.00 44.06 204 ARG A N 1
ATOM 1662 C CA . ARG A 1 204 ? -17.018 52.802 -30.798 1.00 44.06 204 ARG A CA 1
ATOM 1663 C C . ARG A 1 204 ? -17.845 53.059 -32.067 1.00 44.06 204 ARG A C 1
ATOM 1665 O O . ARG A 1 204 ? -17.305 53.577 -33.037 1.00 44.06 204 ARG A O 1
ATOM 1672 N N . GLN A 1 205 ? -19.131 52.699 -32.054 1.00 45.88 205 GLN A N 1
ATOM 1673 C CA . GLN A 1 205 ? -20.095 52.942 -33.139 1.00 45.88 205 GLN A CA 1
ATOM 1674 C C . GLN A 1 205 ? -21.140 54.024 -32.801 1.00 45.88 205 GLN A C 1
ATOM 1676 O O . GLN A 1 205 ? -21.945 54.362 -33.661 1.00 45.88 205 GLN A O 1
ATOM 1681 N N . PHE A 1 206 ? -21.131 54.598 -31.589 1.00 42.94 206 PHE A N 1
ATOM 1682 C CA . PHE A 1 206 ? -22.095 55.642 -31.193 1.00 42.94 206 PHE A CA 1
ATOM 1683 C C . PHE A 1 206 ? -21.536 57.080 -31.191 1.00 42.94 206 PHE A C 1
ATOM 1685 O O . PHE A 1 206 ? -22.317 58.018 -31.105 1.00 42.94 206 PHE A O 1
ATOM 1692 N N . ASP A 1 207 ? -20.226 57.270 -31.399 1.00 46.22 207 ASP A N 1
ATOM 1693 C CA . ASP A 1 207 ? -19.576 58.597 -31.472 1.00 46.22 207 ASP A CA 1
ATOM 1694 C C . ASP A 1 207 ? -19.214 59.022 -32.916 1.00 46.22 207 ASP A C 1
ATOM 1696 O O . ASP A 1 207 ? -18.258 59.763 -33.137 1.00 46.22 207 ASP A O 1
ATOM 1700 N N . PHE A 1 208 ? -19.945 58.538 -33.929 1.00 44.34 208 PHE A N 1
ATOM 1701 C CA . PHE A 1 208 ? -19.741 58.938 -35.337 1.00 44.34 208 PHE A CA 1
ATOM 1702 C C . PHE A 1 208 ? -21.025 59.394 -36.055 1.00 44.34 208 PHE A C 1
ATOM 1704 O O . PHE A 1 208 ? -21.104 59.370 -37.283 1.00 44.34 208 PHE A O 1
ATOM 1711 N N . CYS A 1 209 ? -22.035 59.825 -35.294 1.00 44.88 209 CYS A N 1
ATOM 1712 C CA . CYS A 1 209 ? -23.219 60.524 -35.807 1.00 44.88 209 CYS A CA 1
ATOM 1713 C C . CYS A 1 209 ? -23.688 61.618 -34.829 1.00 44.88 209 CYS A C 1
ATOM 1715 O O . CYS A 1 209 ? -24.677 61.454 -34.114 1.00 44.88 209 CYS A O 1
ATOM 1717 N N . SER A 1 210 ? -22.960 62.737 -34.806 1.00 39.44 210 SER A N 1
ATOM 1718 C CA . SER A 1 210 ? -23.451 64.126 -34.688 1.00 39.44 210 SER A CA 1
ATOM 1719 C C . SER A 1 210 ? -22.330 65.086 -35.062 1.00 39.44 210 SER A C 1
ATOM 1721 O O . SER A 1 210 ? -21.185 64.826 -34.633 1.00 39.44 210 SER A O 1
#

pLDDT: mean 71.15, std 15.61, range [39.09, 97.88]

Sequence (210 aa):
MDRFDKQILQKLGLDIARYKRAHVCPAQKLLDDMLGQKLEMVRDPIDAPHKDPEIDEGGIHLFKHAPRGIVFDYIDEFQQPRKKPRILPGKEIDEKSKKFRRQIQSAAVNAEDIMATARDACQKALARLEAKDAAAKAAAKREEERIAELKRIRGERWLPSIAREMRVNLQEISMIVISHFLCHCWNTQSRRNFTRLVWIHIQRQFDFCS

Secondary structure (DSSP, 8-state):
--HHHHHHHHHTT--HHHHHHHHHHHHHHHHHHHHHHH-----S-------------SEE-SSTTSPPSEE----------SS-------S---TT-HHHHHHHHHH---HHHHHHHHHHHHHHHHHHHHHHHHHHHHHHHHHHHHHHHHHHHH-GGGHHHHHHHHHHHHHHHHHHHHHHHHHHHHHHHHTTTTTTHHHHHHTTSSSS--

Foldseek 3Di:
DDPVVVVVCVVVVHDPVNVCVVPVVVVVVVVVVVCVVPDDPPPDPPPDPPDDPDPDAAADDPDPPDPGPDGDDPDDDPVPPPDDPPPDVDDPDDPPDPVNVVVCVVVDDDPVVVVVVVVVVVVVVVVVVVVVVVVVVVVVVVVVVVVVVVCVVPNDVCVVVVVVVVVVVVVVVVVVVVVVVVVVVCVVVVVVCPVPVVVVVVVVVPPPDD

Organism: Carya illinoinensis (NCBI:txid32201)

Radius of gyration: 33.52 Å; chains: 1; bounding box: 71×73×76 Å